Protein AF-A0A529T4Y7-F1 (afdb_monomer)

Foldseek 3Di:
DDDLVVVLVVVQVVVVVVCPPDDDDPQKKKFKAFLQQATSYIDPVCVVRHRPHVPVFWAPCVCCNVPQQNSPWDWIDGPRFTKIKGKHADPVSGMIMMIIGGPCVVCVVVVVVVVVVVVVVVVVVVVVVVVVVVVVVVVVVVVVVVVVVVVVVVVVVCCCQVVLHKDKDAPLVVQWMDIDPSVCVSLVHDDDPDTDGNVVQQVFWDPVQDGVVVVSVCVVVVVDQKAWGWTWGQRPVGDTDIDTDTDGDDDPPDPPPDD

Mean predicted aligned error: 15.3 Å

Nearest PDB structures (foldseek):
  6ior-assembly2_C  TM=7.037E-01  e=3.366E-03  Vibrio cholerae
  6fu4-assembly2_B  TM=5.642E-01  e=1.965E-02  Pseudomonas aeruginosa PAO1
  4hp9-assembly1_A  TM=6.044E-01  e=1.290E-01  Homo sapiens
  4llo-assembly3_F  TM=6.108E-01  e=2.065E-01  Mus musculus
  6y7q-assembly1_AAA-2  TM=6.615E-01  e=4.705E-01  Homo sapiens

Solvent-accessible surface area (backbone atoms only — not comparable to full-atom values): 14601 Å² total; per-residue (Å²): 136,84,62,69,68,62,57,36,57,56,50,44,56,54,53,53,53,48,53,72,71,58,94,56,62,94,64,56,40,44,34,36,21,39,66,79,41,31,25,62,30,54,37,87,92,45,67,89,47,57,75,39,42,49,76,85,52,36,46,78,43,65,55,34,77,75,46,16,66,77,47,44,76,39,74,26,34,46,96,88,42,59,24,41,36,35,27,41,59,43,97,82,54,57,36,32,43,35,44,36,33,44,48,65,65,68,45,48,64,52,52,57,55,49,52,54,54,49,52,51,49,51,50,53,51,50,52,51,50,51,51,51,53,51,50,54,55,48,52,54,50,51,53,53,49,52,49,53,52,52,53,50,51,51,52,50,51,50,51,26,57,75,64,75,36,56,53,72,49,73,43,75,89,78,43,32,29,43,65,35,62,43,32,25,62,73,37,59,43,82,75,62,97,63,66,40,48,49,65,68,58,46,74,33,38,40,83,90,67,60,59,65,63,63,54,48,50,38,39,75,72,62,77,42,63,61,48,79,48,76,40,40,33,54,27,65,89,70,50,77,41,84,42,74,52,71,49,72,72,80,60,93,83,57,79,85,76,84,128

Secondary structure (DSSP, 8-state):
---HHHHHHHHHHHHHHHHHHSS--TT-EEEEEETT-BEEEE-GGGGGGTTSBHHHH-BS-HHHHHHGGGT-SEEEEETTEEEEEEEEE-TTSSEEEEEEEEHHHHHHHHHHHHHHHHHHHHHHHHHHHHHHHHHHHHHHHHHHHHHHHHHHHHHHHHHHHHHT---EEEETTTTEEEE-HHHHHHHTPPP-SSPEEHHHHHTTB-GGG--HHHHHHHHHTTS-SEEEEEEEEE-TTS-EEEEEEEEE---TTS-----

Sequence (259 aa):
TADPNAAGANAIGLLESTSRQGAMSRAHVLAITDANFKVIAVSPLSTGWQGRTLDSLVLGGQPLFMFGDRAGVMDVSIAGQDWFAAVSLTGDRRHATAVLVPQEAVFDSWRKSMSLNVTLFVLTAGVLIVILYAYFGQAARAQAADRIYLEAHQRIDMALVRGRCGLWDWDMVRGKMYWSRSMYDMLGYEPCDTMLSFGEVDEIIHPDDGDLFELANRIVEREIDHIDQVFRMRHADGQWVWMRARAQVSDPEAPEIQL

Radius of gyration: 49.95 Å; Cα contacts (8 Å, |Δi|>4): 312; chains: 1; bounding box: 84×40×122 Å

Structure (mmCIF, N/CA/C/O backbone):
data_AF-A0A529T4Y7-F1
#
_entry.id   AF-A0A529T4Y7-F1
#
loop_
_atom_site.group_PDB
_atom_site.id
_atom_site.type_symbol
_atom_site.label_atom_id
_atom_site.label_alt_id
_atom_site.label_comp_id
_atom_site.label_asym_id
_atom_site.label_entity_id
_atom_site.label_seq_id
_atom_site.pdbx_PDB_ins_code
_atom_site.Cartn_x
_atom_site.Cartn_y
_atom_site.Cartn_z
_atom_site.occupancy
_atom_site.B_iso_or_equiv
_atom_site.auth_seq_id
_atom_site.auth_comp_id
_atom_site.auth_asym_id
_atom_site.auth_atom_id
_atom_site.pdbx_PDB_model_num
ATOM 1 N N . THR A 1 1 ? 40.581 19.990 -78.101 1.00 34.88 1 THR A N 1
ATOM 2 C CA . THR A 1 1 ? 41.394 19.710 -76.902 1.00 34.88 1 THR A CA 1
ATOM 3 C C . THR A 1 1 ? 40.621 20.207 -75.697 1.00 34.88 1 THR A C 1
ATOM 5 O O . THR A 1 1 ? 40.678 21.383 -75.377 1.00 34.88 1 THR A O 1
ATOM 8 N N . ALA A 1 2 ? 39.769 19.353 -75.123 1.00 37.72 2 ALA A N 1
ATOM 9 C CA . ALA A 1 2 ? 38.988 19.714 -73.942 1.00 37.72 2 ALA A CA 1
ATOM 10 C C . ALA A 1 2 ? 39.898 19.597 -72.715 1.00 37.72 2 ALA A C 1
ATOM 12 O O . ALA A 1 2 ? 40.478 18.537 -72.494 1.00 37.72 2 ALA A O 1
ATOM 13 N N . ASP A 1 3 ? 40.068 20.700 -71.993 1.00 35.94 3 ASP A N 1
ATOM 14 C CA . ASP A 1 3 ? 40.935 20.794 -70.824 1.00 35.94 3 ASP A CA 1
ATOM 15 C C . ASP A 1 3 ? 40.318 20.002 -69.648 1.00 35.94 3 ASP A C 1
ATOM 17 O O . ASP A 1 3 ? 39.249 20.380 -69.151 1.00 35.94 3 ASP A O 1
ATOM 21 N N . PRO A 1 4 ? 40.929 18.885 -69.208 1.00 43.28 4 PRO A N 1
ATOM 22 C CA . PRO A 1 4 ? 40.386 18.038 -68.145 1.00 43.28 4 PRO A CA 1
ATOM 23 C C . PRO A 1 4 ? 40.282 18.763 -66.792 1.00 43.28 4 PRO A C 1
ATOM 25 O O . PRO A 1 4 ? 39.475 18.363 -65.950 1.00 43.28 4 PRO A O 1
ATOM 28 N N . ASN A 1 5 ? 41.016 19.865 -66.593 1.00 44.41 5 ASN A N 1
ATOM 29 C CA . ASN A 1 5 ? 40.929 20.674 -65.373 1.00 44.41 5 ASN A CA 1
ATOM 30 C C . ASN A 1 5 ? 39.622 21.477 -65.270 1.00 44.41 5 ASN A C 1
ATOM 32 O O . ASN A 1 5 ? 39.103 21.664 -64.168 1.00 44.41 5 ASN A O 1
ATOM 36 N N . ALA A 1 6 ? 39.042 21.904 -66.396 1.00 42.44 6 ALA A N 1
ATOM 37 C CA . ALA A 1 6 ? 37.782 22.650 -66.401 1.00 42.44 6 ALA A CA 1
ATOM 38 C C . ALA A 1 6 ? 36.574 21.753 -66.061 1.00 42.44 6 ALA A C 1
ATOM 40 O O . ALA A 1 6 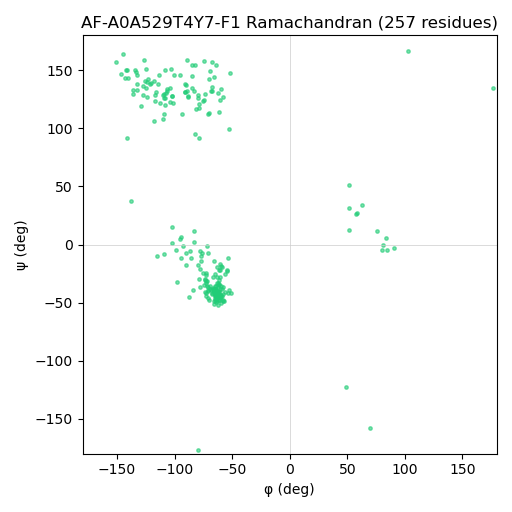? 35.627 22.192 -65.405 1.00 42.44 6 ALA A O 1
ATOM 41 N N . ALA A 1 7 ? 36.628 20.476 -66.457 1.00 49.91 7 ALA A N 1
ATOM 42 C CA . ALA A 1 7 ? 35.598 19.488 -66.140 1.00 49.91 7 ALA A CA 1
ATOM 43 C C . ALA A 1 7 ? 35.584 19.118 -64.644 1.00 49.91 7 ALA A C 1
ATOM 45 O O . ALA A 1 7 ? 34.511 18.993 -64.053 1.00 49.91 7 ALA A O 1
ATOM 46 N N . GLY A 1 8 ? 36.761 19.014 -64.015 1.00 52.19 8 GLY A N 1
ATOM 47 C CA . GLY A 1 8 ? 36.885 18.744 -62.578 1.00 52.19 8 GLY A CA 1
ATOM 48 C C . GLY A 1 8 ? 36.322 19.868 -61.701 1.00 52.19 8 GLY A C 1
ATOM 49 O O . GLY A 1 8 ? 35.599 19.593 -60.744 1.00 52.19 8 GLY A O 1
ATOM 50 N N . ALA A 1 9 ? 36.579 21.132 -62.056 1.00 52.00 9 ALA A N 1
ATOM 51 C CA . ALA A 1 9 ? 36.094 22.292 -61.301 1.00 52.00 9 ALA A CA 1
ATOM 52 C C . ALA A 1 9 ? 34.556 22.431 -61.330 1.00 52.00 9 ALA A C 1
ATOM 54 O O . ALA A 1 9 ? 33.939 22.685 -60.296 1.00 52.00 9 ALA A O 1
ATOM 55 N N . ASN A 1 10 ? 33.923 22.193 -62.487 1.00 57.19 10 ASN A N 1
ATOM 56 C CA . ASN A 1 10 ? 32.458 22.205 -62.613 1.00 57.19 10 ASN A CA 1
ATOM 57 C C . ASN A 1 10 ? 31.788 21.029 -61.885 1.00 57.19 10 ASN A C 1
ATOM 59 O O . ASN A 1 10 ? 30.711 21.194 -61.312 1.00 57.19 10 ASN A O 1
ATOM 63 N N . ALA A 1 11 ? 32.423 19.854 -61.878 1.00 57.56 11 ALA A N 1
ATOM 64 C CA . ALA A 1 11 ? 31.916 18.692 -61.158 1.00 57.56 11 ALA A CA 1
ATOM 65 C C . ALA A 1 11 ? 31.886 18.939 -59.640 1.00 57.56 11 ALA A C 1
ATOM 67 O O . ALA A 1 11 ? 30.872 18.669 -59.004 1.00 57.56 11 ALA A O 1
ATOM 68 N N . ILE A 1 12 ? 32.943 19.529 -59.069 1.00 57.81 12 ILE A N 1
ATOM 69 C CA . ILE A 1 12 ? 33.006 19.868 -57.636 1.00 57.81 12 ILE A CA 1
ATOM 70 C C . ILE A 1 12 ? 31.877 20.837 -57.244 1.00 57.81 12 ILE A C 1
ATOM 72 O O . ILE A 1 12 ? 31.198 20.604 -56.244 1.00 57.81 12 ILE A O 1
ATOM 76 N N . GLY A 1 13 ? 31.612 21.865 -58.059 1.00 57.34 13 GLY A N 1
ATOM 77 C CA . GLY A 1 13 ? 30.535 22.830 -57.798 1.00 57.34 13 GLY A CA 1
ATOM 78 C C . GLY A 1 13 ? 29.126 22.220 -57.825 1.00 57.34 13 GLY A C 1
ATOM 79 O O . GLY A 1 13 ? 28.275 22.593 -57.017 1.00 57.34 13 GLY A O 1
ATOM 80 N N . LEU A 1 14 ? 28.882 21.241 -58.706 1.00 58.12 14 LEU A N 1
ATOM 81 C CA . LEU A 1 14 ? 27.615 20.497 -58.774 1.00 58.12 14 LEU A CA 1
ATOM 82 C C . LEU A 1 14 ? 27.436 19.522 -57.599 1.00 58.12 14 LEU A C 1
ATOM 84 O O . LEU A 1 14 ? 26.323 19.350 -57.099 1.00 58.12 14 LEU A O 1
ATOM 88 N N . LEU A 1 15 ? 28.521 18.906 -57.122 1.00 58.53 15 LEU A N 1
ATOM 89 C CA . LEU A 1 15 ? 28.482 18.064 -55.922 1.00 58.53 15 LEU A CA 1
ATOM 90 C C . LEU A 1 15 ? 28.158 18.889 -54.669 1.00 58.53 15 LEU A C 1
ATOM 92 O O . LEU A 1 15 ? 27.402 18.448 -53.801 1.00 58.53 15 LEU A O 1
ATOM 96 N N . GLU A 1 16 ? 28.698 20.103 -54.589 1.00 58.34 16 GLU A N 1
ATOM 97 C CA . GLU A 1 16 ? 28.501 20.999 -53.455 1.00 58.34 16 GLU A CA 1
ATOM 98 C C . GLU A 1 16 ? 27.072 21.561 -53.386 1.00 58.34 16 GLU A C 1
ATOM 100 O O . GLU A 1 16 ? 26.487 21.625 -52.301 1.00 58.34 16 GLU A O 1
ATOM 105 N N . SER A 1 17 ? 26.471 21.915 -54.527 1.00 55.22 17 SER A N 1
ATOM 106 C CA . SER A 1 17 ? 25.078 22.377 -54.576 1.00 55.22 17 SER A CA 1
ATOM 107 C C . SER A 1 17 ? 24.084 21.260 -54.241 1.00 55.22 17 SER A C 1
ATOM 109 O O . SER A 1 17 ? 23.141 21.490 -53.483 1.00 55.22 17 SER A O 1
ATOM 111 N N . THR A 1 18 ? 24.342 20.036 -54.712 1.00 57.00 18 THR A N 1
ATOM 112 C CA . THR A 1 18 ? 23.479 18.868 -54.468 1.00 57.00 18 THR A CA 1
ATOM 113 C C . THR A 1 18 ? 23.547 18.404 -53.008 1.00 57.00 18 THR A C 1
ATOM 115 O O . THR A 1 18 ? 22.515 18.121 -52.404 1.00 57.00 18 THR A O 1
ATOM 118 N N . SER A 1 19 ? 24.737 18.426 -52.394 1.00 54.50 19 SER A N 1
ATOM 119 C CA . SER A 1 19 ? 24.921 18.144 -50.959 1.00 54.50 19 SER A CA 1
ATOM 120 C C . SER A 1 19 ? 24.166 19.138 -50.061 1.00 54.50 19 SER A C 1
ATOM 122 O O . SER A 1 19 ? 23.612 18.757 -49.030 1.00 54.50 19 SER A O 1
ATOM 124 N N . ARG A 1 20 ? 24.078 20.414 -50.470 1.00 51.59 20 ARG A N 1
ATOM 125 C CA . ARG A 1 20 ? 23.340 21.448 -49.723 1.00 51.59 20 ARG A CA 1
ATOM 126 C C . ARG A 1 20 ? 21.823 21.400 -49.921 1.00 51.59 20 ARG A C 1
ATOM 128 O O . ARG A 1 20 ? 21.108 21.833 -49.022 1.00 51.59 20 ARG A O 1
ATOM 135 N N . GLN A 1 21 ? 21.329 20.947 -51.077 1.00 50.28 21 GLN A N 1
ATOM 136 C CA . GLN A 1 21 ? 19.913 21.091 -51.448 1.00 50.28 21 GLN A CA 1
ATOM 137 C C . GLN A 1 21 ? 18.997 19.938 -51.025 1.00 50.28 21 GLN A C 1
ATOM 139 O O . GLN A 1 21 ? 17.789 20.154 -50.947 1.00 50.28 21 GLN A O 1
ATOM 144 N N . GLY A 1 22 ? 19.499 18.749 -50.685 1.00 47.91 22 GLY A N 1
ATOM 145 C CA . GLY A 1 22 ? 18.598 17.719 -50.173 1.00 47.91 22 GLY A CA 1
ATOM 146 C C . GLY A 1 22 ? 19.236 16.368 -49.885 1.00 47.91 22 GLY A C 1
ATOM 147 O O . GLY A 1 22 ? 19.939 15.805 -50.712 1.00 47.91 22 GLY A O 1
ATOM 148 N N . ALA A 1 23 ? 18.880 15.821 -48.723 1.00 47.75 23 ALA A N 1
ATOM 149 C CA . ALA A 1 23 ? 18.912 14.396 -48.379 1.00 47.75 23 ALA A CA 1
ATOM 150 C C . ALA A 1 23 ? 20.232 13.724 -47.941 1.00 47.75 23 ALA A C 1
ATOM 152 O O . ALA A 1 23 ? 20.172 12.552 -47.577 1.00 47.75 23 ALA A O 1
ATOM 153 N N . MET A 1 24 ? 21.386 14.399 -47.865 1.00 56.41 24 MET A N 1
ATOM 154 C CA . MET A 1 24 ? 22.632 13.753 -47.400 1.00 56.41 24 MET A CA 1
ATOM 155 C C . MET A 1 24 ? 23.168 14.391 -46.110 1.00 56.41 24 MET A C 1
ATOM 157 O O . MET A 1 24 ? 23.401 15.596 -46.039 1.00 56.41 24 MET A O 1
ATOM 161 N N . SER A 1 25 ? 23.351 13.587 -45.055 1.00 59.41 25 SER A N 1
ATOM 162 C CA . SER A 1 25 ? 23.999 14.048 -43.817 1.00 59.41 25 SER A CA 1
ATOM 163 C C . SER A 1 25 ? 25.462 14.422 -44.095 1.00 59.41 25 SER A C 1
ATOM 165 O O . SER A 1 25 ? 26.078 13.857 -44.998 1.00 59.41 25 SER A O 1
ATOM 167 N N . ARG A 1 26 ? 26.062 15.314 -43.289 1.00 62.34 26 ARG A N 1
ATOM 168 C CA . ARG A 1 26 ? 27.481 15.730 -43.419 1.00 62.34 26 ARG A CA 1
ATOM 169 C C . ARG A 1 26 ? 28.494 14.572 -43.422 1.00 62.34 26 ARG A C 1
ATOM 171 O O . ARG A 1 26 ? 29.653 14.809 -43.724 1.00 62.34 26 ARG A O 1
ATOM 178 N N . ALA A 1 27 ? 28.083 13.355 -43.075 1.00 69.12 27 ALA A N 1
ATOM 179 C CA . ALA A 1 27 ? 28.931 12.169 -43.089 1.00 69.12 27 ALA A CA 1
ATOM 180 C C . ALA A 1 27 ? 28.992 11.447 -44.450 1.00 69.12 27 ALA A C 1
ATOM 182 O O . ALA A 1 27 ? 29.755 10.496 -44.585 1.00 69.12 27 ALA A O 1
ATOM 183 N N . HIS A 1 28 ? 28.204 11.864 -45.447 1.00 80.62 28 HIS A N 1
ATOM 184 C CA . HIS A 1 28 ? 28.240 11.262 -46.780 1.00 80.62 28 HIS A CA 1
ATOM 185 C C . HIS A 1 28 ? 29.421 11.811 -47.586 1.00 80.62 28 HIS A C 1
ATOM 187 O O . HIS A 1 28 ? 29.573 13.022 -47.777 1.00 80.62 28 HIS A O 1
ATOM 193 N N . VAL A 1 29 ? 30.240 10.902 -48.101 1.00 84.31 29 VAL A N 1
ATOM 194 C CA . VAL A 1 29 ? 31.319 11.189 -49.038 1.00 84.31 29 VAL A CA 1
ATOM 195 C C . VAL A 1 29 ? 30.841 10.825 -50.433 1.00 84.31 29 VAL A C 1
ATOM 197 O O . VAL A 1 29 ? 30.475 9.688 -50.711 1.00 84.31 29 VAL A O 1
ATOM 200 N N . LEU A 1 30 ? 30.849 11.812 -51.320 1.00 82.88 30 LEU A N 1
ATOM 201 C CA . LEU A 1 30 ? 30.503 11.647 -52.724 1.00 82.88 30 LEU A CA 1
ATOM 202 C C . LEU A 1 30 ? 31.778 11.754 -53.551 1.00 82.88 30 LEU A C 1
ATOM 204 O O . LEU A 1 30 ? 32.507 12.736 -53.412 1.00 82.88 30 LEU A O 1
ATOM 208 N N . ALA A 1 31 ? 32.051 10.758 -54.384 1.00 83.12 31 ALA A N 1
ATOM 209 C CA . ALA A 1 31 ? 33.197 10.725 -55.280 1.00 83.12 31 ALA A CA 1
ATOM 210 C C . ALA A 1 31 ? 32.734 10.495 -56.724 1.00 83.12 31 ALA A C 1
ATOM 212 O O . ALA A 1 31 ? 31.914 9.624 -56.992 1.00 83.12 31 ALA A O 1
ATOM 213 N N . ILE A 1 32 ? 33.276 11.267 -57.662 1.00 83.44 32 ILE A N 1
ATOM 214 C CA . ILE A 1 32 ? 33.114 11.058 -59.104 1.00 83.44 32 ILE A CA 1
ATOM 215 C C . ILE A 1 32 ? 34.432 10.529 -59.646 1.00 83.44 32 ILE A C 1
ATOM 217 O O . ILE A 1 32 ? 35.500 11.075 -59.351 1.00 83.44 32 ILE A O 1
ATOM 221 N 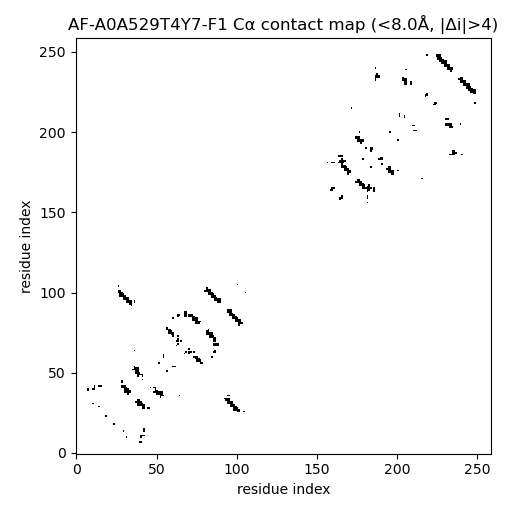N . THR A 1 33 ? 34.355 9.487 -60.462 1.00 82.25 33 THR A N 1
ATOM 222 C CA . THR A 1 33 ? 35.518 8.804 -61.028 1.00 82.25 33 THR A CA 1
ATOM 223 C C . THR A 1 33 ? 35.458 8.688 -62.544 1.00 82.25 33 THR A C 1
ATOM 225 O O . THR A 1 33 ? 34.384 8.806 -63.136 1.00 82.25 33 THR A O 1
ATOM 228 N N . ASP A 1 34 ? 36.622 8.491 -63.165 1.00 81.00 34 ASP A N 1
ATOM 229 C CA . ASP A 1 34 ? 36.753 8.182 -64.592 1.00 81.00 34 ASP A CA 1
ATOM 230 C C . ASP A 1 34 ? 36.469 6.696 -64.896 1.00 81.00 34 ASP A C 1
ATOM 232 O O . ASP A 1 34 ? 36.128 5.909 -64.012 1.00 81.00 34 ASP A O 1
ATOM 236 N N . ALA A 1 35 ? 36.633 6.293 -66.160 1.00 76.62 35 ALA A N 1
ATOM 237 C CA . ALA A 1 35 ? 36.442 4.913 -66.614 1.00 76.62 35 ALA A CA 1
ATOM 238 C C . ALA A 1 35 ? 37.370 3.878 -65.936 1.00 76.62 35 ALA A C 1
ATOM 240 O O . ALA A 1 35 ? 37.084 2.684 -65.990 1.00 76.62 35 ALA A O 1
ATOM 241 N N . ASN A 1 36 ? 38.458 4.320 -65.294 1.00 78.00 36 ASN A N 1
ATOM 242 C CA . ASN A 1 36 ? 39.396 3.483 -64.542 1.00 78.00 36 ASN A CA 1
ATOM 243 C C . ASN A 1 36 ? 39.179 3.588 -63.021 1.00 78.00 36 ASN A C 1
ATOM 245 O O . ASN A 1 36 ? 40.059 3.210 -62.248 1.00 78.00 36 ASN A O 1
ATOM 249 N N . PHE A 1 37 ? 38.039 4.130 -62.579 1.00 79.00 37 PHE A N 1
ATOM 250 C CA . PHE A 1 37 ? 37.727 4.383 -61.171 1.00 79.00 37 PHE A CA 1
ATOM 251 C C . PHE A 1 37 ? 38.738 5.297 -60.459 1.00 79.00 37 PHE A C 1
ATOM 253 O O . PHE A 1 37 ? 38.884 5.254 -59.232 1.00 79.00 37 PHE A O 1
ATOM 260 N N . LYS A 1 38 ? 39.430 6.164 -61.205 1.00 83.62 38 LYS A N 1
ATOM 261 C CA . LYS A 1 38 ? 40.283 7.209 -60.637 1.00 83.62 38 LYS A CA 1
A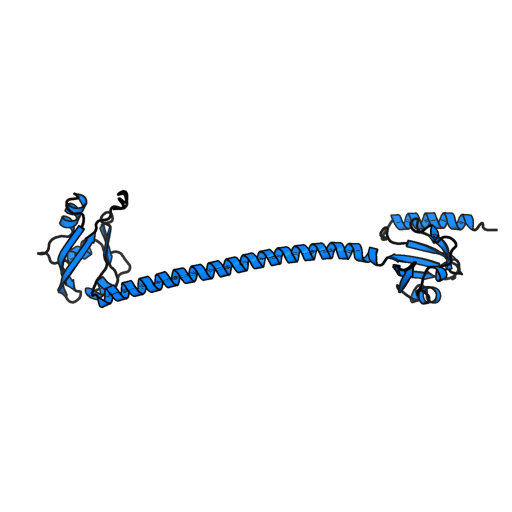TOM 262 C C . LYS A 1 38 ? 39.423 8.384 -60.194 1.00 83.62 38 LYS A C 1
ATOM 264 O O . LYS A 1 38 ? 38.630 8.901 -60.976 1.00 83.62 38 LYS A O 1
ATOM 269 N N . VAL A 1 39 ? 39.592 8.828 -58.951 1.00 82.88 39 VAL A N 1
ATOM 270 C CA . VAL A 1 39 ? 38.794 9.909 -58.358 1.00 82.88 39 VAL A CA 1
ATOM 271 C C . VAL A 1 39 ? 39.146 11.253 -58.998 1.00 82.88 39 VAL A C 1
ATOM 273 O O . VAL A 1 39 ? 40.254 11.766 -58.823 1.00 82.88 39 VAL A O 1
ATOM 276 N N . ILE A 1 40 ? 38.188 11.830 -59.727 1.00 81.00 40 ILE A N 1
ATOM 277 C CA . ILE A 1 40 ? 38.286 13.140 -60.389 1.00 81.00 40 ILE A CA 1
ATOM 278 C C . ILE A 1 40 ? 37.866 14.250 -59.418 1.00 81.00 40 ILE A C 1
ATOM 280 O O . ILE A 1 40 ? 38.543 15.273 -59.298 1.00 81.00 40 ILE A O 1
ATOM 284 N N . ALA A 1 41 ? 36.758 14.029 -58.710 1.00 76.75 41 ALA A N 1
ATOM 285 C CA . ALA A 1 41 ? 36.178 14.970 -57.761 1.00 76.75 41 ALA A CA 1
ATOM 286 C C . ALA A 1 41 ? 35.666 14.220 -56.530 1.00 76.75 41 ALA A C 1
ATOM 288 O O . ALA A 1 41 ? 35.137 13.116 -56.649 1.00 76.75 41 ALA A O 1
ATOM 289 N N . VAL A 1 42 ? 35.816 14.818 -55.352 1.00 80.56 42 VAL A N 1
ATOM 290 C CA . VAL A 1 42 ? 35.363 14.243 -54.084 1.00 80.56 42 VAL A CA 1
ATOM 291 C C . VAL A 1 42 ? 34.817 15.342 -53.178 1.00 80.56 42 VAL A C 1
ATOM 293 O O . VAL A 1 42 ? 35.248 16.492 -53.257 1.00 80.56 42 VAL A O 1
ATOM 296 N N . SER A 1 43 ? 33.852 14.986 -52.332 1.00 75.56 43 SER A N 1
ATOM 297 C CA . SER A 1 43 ? 33.295 15.856 -51.296 1.00 75.56 43 SER A CA 1
ATOM 298 C C . SER A 1 43 ? 34.401 16.469 -50.404 1.00 75.56 43 SER A C 1
ATOM 300 O O . SER A 1 43 ? 35.413 15.806 -50.148 1.00 75.56 43 SER A O 1
ATOM 302 N N . PRO A 1 44 ? 34.229 17.704 -49.881 1.00 60.72 44 PRO A N 1
ATOM 303 C CA . PRO A 1 44 ? 35.287 18.471 -49.202 1.00 60.72 44 PRO A CA 1
ATOM 304 C C . PRO A 1 44 ? 35.920 17.805 -47.973 1.00 60.72 44 PRO A C 1
ATOM 306 O O . PRO A 1 44 ? 37.018 18.176 -47.570 1.00 60.72 44 PRO A O 1
ATOM 309 N N . LEU A 1 45 ? 35.247 16.823 -47.370 1.00 60.47 45 LEU A N 1
ATOM 310 C CA . LEU A 1 45 ? 35.736 16.101 -46.192 1.00 60.47 45 LEU A CA 1
ATOM 311 C C . LEU A 1 45 ? 36.794 15.032 -46.522 1.00 60.47 45 LEU A C 1
ATOM 313 O O . LEU A 1 45 ? 37.364 14.442 -45.607 1.00 60.47 45 LEU A O 1
ATOM 317 N N . SER A 1 46 ? 37.080 14.778 -47.805 1.00 64.12 46 SER A N 1
ATOM 318 C CA . SER A 1 46 ? 37.957 13.679 -48.244 1.00 64.12 46 SER A CA 1
ATOM 319 C C . SER A 1 46 ? 38.920 14.093 -49.364 1.00 64.12 46 SER A C 1
ATOM 321 O O . SER A 1 46 ? 39.223 13.310 -50.262 1.00 64.12 46 SER A O 1
ATOM 323 N N . THR A 1 47 ? 39.444 15.321 -49.309 1.00 59.88 47 THR A N 1
ATOM 324 C CA . THR A 1 47 ? 40.367 15.893 -50.315 1.00 59.88 47 THR A CA 1
ATOM 325 C C . THR A 1 47 ? 41.621 15.048 -50.580 1.00 59.88 47 THR A C 1
ATOM 327 O O . THR A 1 47 ? 42.186 15.116 -51.668 1.00 59.88 47 THR A O 1
ATOM 330 N N . GLY A 1 48 ? 42.027 14.184 -49.642 1.00 66.19 48 GLY A N 1
ATOM 331 C CA . GLY A 1 48 ? 43.159 13.262 -49.806 1.00 66.19 48 GLY A CA 1
ATOM 332 C C . GLY A 1 48 ? 42.936 12.098 -50.786 1.00 66.19 48 GLY A C 1
ATOM 333 O O . GLY A 1 48 ? 43.874 11.344 -51.049 1.00 66.19 48 GLY A O 1
ATOM 334 N N . TRP A 1 49 ? 41.719 11.912 -51.307 1.00 74.50 49 TRP A N 1
ATOM 335 C CA . TRP A 1 49 ? 41.387 10.818 -52.234 1.00 74.50 49 TRP A CA 1
ATOM 336 C C . TRP A 1 49 ? 41.482 11.232 -53.704 1.00 74.50 49 TRP A C 1
ATOM 338 O O . TRP A 1 49 ? 41.465 10.375 -54.585 1.00 74.50 49 TRP A O 1
ATOM 348 N N . GLN A 1 5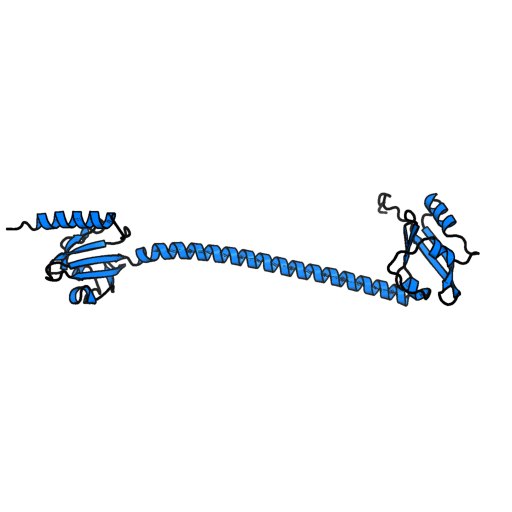0 ? 41.615 12.532 -53.980 1.00 75.50 50 GLN A N 1
ATOM 349 C CA . GLN A 1 50 ? 41.682 13.048 -55.341 1.00 75.50 50 GLN A CA 1
ATOM 350 C C . GLN A 1 50 ? 42.915 12.501 -56.078 1.00 75.50 50 GLN A C 1
ATOM 352 O O . GLN A 1 50 ? 44.036 12.531 -55.573 1.00 75.50 50 GLN A O 1
ATOM 357 N N . GLY A 1 51 ? 42.702 11.973 -57.284 1.00 71.44 51 GLY A N 1
ATOM 358 C CA . GLY A 1 51 ? 43.758 11.406 -58.123 1.00 71.44 51 GLY A CA 1
ATOM 359 C C . GLY A 1 51 ? 44.202 9.984 -57.763 1.00 71.44 51 GLY A C 1
ATOM 360 O O . GLY A 1 51 ? 44.998 9.419 -58.515 1.00 71.44 51 GLY A O 1
ATOM 361 N N . ARG A 1 52 ? 43.684 9.385 -56.682 1.00 81.38 52 ARG A N 1
ATOM 362 C CA . ARG A 1 52 ? 43.867 7.958 -56.362 1.00 81.38 52 ARG A CA 1
ATOM 363 C C . ARG A 1 52 ? 42.766 7.113 -57.001 1.00 81.38 52 ARG A C 1
ATOM 365 O O . ARG A 1 52 ? 41.702 7.625 -57.350 1.00 81.38 52 ARG A O 1
ATOM 372 N N . THR A 1 53 ? 43.027 5.825 -57.175 1.00 81.19 53 THR A N 1
ATOM 373 C CA . THR A 1 53 ? 42.044 4.872 -57.695 1.00 81.19 53 THR A CA 1
ATOM 374 C C . THR A 1 53 ? 41.247 4.263 -56.542 1.00 81.19 53 THR A C 1
ATOM 376 O O . THR A 1 53 ? 41.803 3.956 -55.485 1.00 81.19 53 THR A O 1
ATOM 379 N N . LEU A 1 54 ? 39.928 4.137 -56.709 1.00 77.06 54 LEU A N 1
ATOM 380 C CA . LEU A 1 54 ? 39.037 3.624 -55.661 1.00 77.06 54 LEU A CA 1
ATOM 381 C C . LEU A 1 54 ? 39.368 2.183 -55.246 1.00 77.06 54 LEU A C 1
ATOM 383 O O . LEU A 1 54 ? 39.195 1.849 -54.082 1.00 77.06 54 LEU A O 1
ATOM 387 N N . ASP A 1 55 ? 39.888 1.352 -56.148 1.00 74.12 55 ASP A N 1
ATOM 388 C CA . ASP A 1 55 ? 40.325 -0.022 -55.856 1.00 74.12 55 ASP A CA 1
ATOM 389 C C . ASP A 1 55 ? 41.469 -0.080 -54.825 1.00 74.12 55 ASP A C 1
ATOM 391 O O . ASP A 1 55 ? 41.523 -0.990 -54.004 1.00 74.12 55 ASP A O 1
ATOM 395 N N . SER A 1 56 ? 42.357 0.919 -54.833 1.00 78.75 56 SER A N 1
ATOM 396 C CA . SER A 1 56 ? 43.468 1.038 -53.880 1.00 78.75 56 SER A CA 1
ATOM 397 C C . SER A 1 56 ? 43.033 1.553 -52.506 1.00 78.75 56 SER A C 1
ATOM 399 O O . SER A 1 56 ? 43.744 1.373 -51.519 1.00 78.75 56 SER A O 1
ATOM 401 N N . LEU A 1 57 ? 41.879 2.221 -52.447 1.00 79.56 57 LEU A N 1
ATOM 402 C CA . LEU A 1 57 ? 41.338 2.840 -51.239 1.00 79.56 57 LEU A CA 1
ATOM 403 C C . LEU A 1 57 ? 40.291 1.958 -50.554 1.00 79.56 57 LEU A C 1
ATOM 405 O O . LEU A 1 57 ? 40.172 2.001 -49.331 1.00 79.56 57 LEU A O 1
ATOM 409 N N . VAL A 1 58 ? 39.535 1.187 -51.337 1.00 82.88 58 VAL A N 1
ATOM 410 C CA . VAL A 1 58 ? 38.357 0.440 -50.897 1.00 82.88 58 VAL A CA 1
ATOM 411 C C . VAL A 1 58 ? 38.650 -1.056 -50.916 1.00 82.88 58 VAL A C 1
ATOM 413 O O . VAL A 1 58 ? 38.698 -1.692 -51.970 1.00 82.88 58 VAL A O 1
ATOM 416 N N . LEU A 1 59 ? 38.781 -1.645 -49.731 1.00 81.88 59 LEU A N 1
ATOM 417 C CA . LEU A 1 59 ? 38.910 -3.089 -49.554 1.00 81.88 59 LEU A CA 1
ATOM 418 C C . LEU A 1 59 ? 37.519 -3.738 -49.518 1.00 81.88 59 LEU A C 1
ATOM 420 O O . LEU A 1 59 ? 36.614 -3.249 -48.846 1.00 81.88 59 LEU A O 1
ATOM 424 N N . GLY A 1 60 ? 37.344 -4.844 -50.248 1.00 80.25 60 GLY A N 1
ATOM 425 C CA . GLY A 1 60 ? 36.079 -5.599 -50.300 1.00 80.25 60 GLY A CA 1
ATOM 426 C C . GLY A 1 60 ? 35.036 -5.080 -51.302 1.00 80.25 60 GLY A C 1
ATOM 427 O O . GLY A 1 60 ? 34.034 -5.746 -51.536 1.00 80.25 60 GLY A O 1
ATOM 428 N N . GLY A 1 61 ? 35.291 -3.951 -51.974 1.00 80.06 61 GLY A N 1
ATOM 429 C CA . GLY A 1 61 ? 34.352 -3.317 -52.913 1.00 80.06 61 GLY A CA 1
ATOM 430 C C . GLY A 1 61 ? 34.346 -3.867 -54.347 1.00 80.06 61 GLY A C 1
ATOM 431 O O . GLY A 1 61 ? 33.770 -3.238 -55.228 1.00 80.06 61 GLY A O 1
ATOM 432 N N . GLN A 1 62 ? 34.982 -5.010 -54.630 1.00 81.81 62 GLN A N 1
ATOM 433 C CA . GLN A 1 62 ? 35.148 -5.523 -56.005 1.00 81.81 62 GLN A CA 1
ATOM 434 C C . GLN A 1 62 ? 33.834 -5.656 -56.806 1.00 81.81 62 GLN A C 1
ATOM 436 O O . GLN A 1 62 ? 33.817 -5.266 -57.978 1.00 81.81 62 GLN A O 1
ATOM 441 N N . PRO A 1 63 ? 32.717 -6.142 -56.228 1.00 83.69 63 PRO A N 1
ATOM 442 C CA . PRO A 1 63 ? 31.457 -6.220 -56.963 1.00 83.69 63 PRO A CA 1
ATOM 443 C C . PRO A 1 63 ? 30.874 -4.845 -57.321 1.00 83.69 63 PRO A C 1
ATOM 445 O O . PRO A 1 63 ? 30.239 -4.730 -58.369 1.00 83.69 63 PRO A O 1
ATOM 448 N N . LEU A 1 64 ? 31.148 -3.791 -56.539 1.00 82.88 64 LEU A N 1
ATOM 449 C CA . LEU A 1 64 ? 30.717 -2.420 -56.852 1.00 82.88 64 LEU A CA 1
ATOM 450 C C . LEU A 1 64 ? 31.325 -1.931 -58.172 1.00 82.88 64 LEU A C 1
ATOM 452 O O . LEU A 1 64 ? 30.635 -1.324 -58.989 1.00 82.88 64 LEU A O 1
ATOM 456 N N . PHE A 1 65 ? 32.599 -2.243 -58.416 1.00 81.94 65 PHE A N 1
ATOM 457 C CA . PHE A 1 65 ? 33.296 -1.842 -59.642 1.00 81.94 65 PHE A CA 1
ATOM 458 C C . PHE A 1 65 ? 32.855 -2.657 -60.866 1.00 81.94 65 PHE A C 1
ATOM 460 O O . PHE A 1 65 ? 32.855 -2.152 -61.987 1.00 81.94 65 PHE A O 1
ATOM 467 N N . MET A 1 66 ? 32.444 -3.913 -60.668 1.00 80.31 66 MET A N 1
ATOM 468 C CA . MET A 1 66 ? 32.013 -4.793 -61.761 1.00 80.31 66 MET A CA 1
ATOM 469 C C . MET A 1 66 ? 30.547 -4.588 -62.155 1.00 80.31 66 MET A C 1
ATOM 471 O O . MET A 1 66 ? 30.207 -4.630 -63.342 1.00 80.31 66 MET A O 1
ATOM 475 N N . PHE A 1 67 ? 29.674 -4.377 -61.170 1.00 80.38 67 PHE A N 1
ATOM 476 C CA . PHE A 1 67 ? 28.226 -4.423 -61.363 1.00 80.38 67 PHE A CA 1
ATOM 477 C C . PHE A 1 67 ? 27.527 -3.079 -61.134 1.00 80.38 67 PHE A C 1
ATOM 479 O O . PHE A 1 67 ? 26.357 -2.963 -61.509 1.00 80.38 67 PHE A O 1
ATOM 486 N N . GLY A 1 68 ? 28.221 -2.066 -60.598 1.00 80.94 68 GLY A N 1
ATOM 487 C CA . GLY A 1 68 ? 27.674 -0.725 -60.368 1.00 80.94 68 GLY A CA 1
ATOM 488 C C . GLY A 1 68 ? 26.330 -0.780 -59.648 1.00 80.94 68 GLY A C 1
ATOM 489 O O . GLY A 1 68 ? 26.209 -1.423 -58.607 1.00 80.94 68 GLY A O 1
ATOM 490 N N . ASP A 1 69 ? 25.291 -0.208 -60.265 1.00 77.94 69 ASP A N 1
ATOM 491 C CA . ASP A 1 69 ? 23.933 -0.146 -59.707 1.00 77.94 69 ASP A CA 1
ATOM 492 C C . ASP A 1 69 ? 23.340 -1.522 -59.352 1.00 77.94 69 ASP A C 1
ATOM 494 O O . ASP A 1 69 ? 22.488 -1.626 -58.472 1.00 77.94 69 ASP A O 1
ATOM 498 N N . ARG A 1 70 ? 23.792 -2.602 -60.008 1.00 80.56 70 ARG A N 1
ATOM 499 C CA . ARG A 1 70 ? 23.333 -3.973 -59.724 1.00 80.56 70 ARG A CA 1
ATOM 500 C C . ARG A 1 70 ? 23.997 -4.600 -58.499 1.00 80.56 70 ARG A C 1
ATOM 502 O O . ARG A 1 70 ? 23.479 -5.594 -58.001 1.00 80.56 70 ARG A O 1
ATOM 509 N N . ALA A 1 71 ? 25.125 -4.062 -58.035 1.00 81.88 71 ALA A N 1
ATOM 510 C CA . ALA A 1 71 ? 25.786 -4.527 -56.816 1.00 81.88 71 ALA A CA 1
ATOM 511 C C . ALA A 1 71 ? 25.020 -4.114 -55.549 1.00 81.88 71 ALA A C 1
ATOM 513 O O . ALA A 1 71 ? 25.134 -4.779 -54.523 1.00 81.88 71 ALA A O 1
ATOM 514 N N . GLY A 1 72 ? 24.230 -3.037 -55.625 1.00 82.38 72 GLY A N 1
ATOM 515 C CA . GLY A 1 72 ? 23.563 -2.456 -54.465 1.00 82.38 72 GLY A CA 1
ATOM 516 C C . GLY A 1 72 ? 24.543 -1.787 -53.497 1.00 82.38 72 GLY A C 1
ATOM 517 O O . GLY A 1 72 ? 25.639 -1.375 -53.877 1.00 82.38 72 GLY A O 1
ATOM 518 N N . VAL A 1 73 ? 24.120 -1.647 -52.240 1.00 87.19 73 VAL A N 1
ATOM 519 C CA . VAL A 1 73 ? 24.963 -1.135 -51.150 1.00 87.19 73 VAL A CA 1
ATOM 520 C C . VAL A 1 73 ? 25.799 -2.284 -50.596 1.00 87.19 73 VAL A C 1
ATOM 522 O O . VAL A 1 73 ? 25.256 -3.349 -50.303 1.00 87.19 73 VAL A O 1
ATOM 525 N N . MET A 1 74 ? 27.100 -2.065 -50.427 1.00 86.69 74 MET A N 1
ATOM 526 C CA . MET A 1 74 ? 28.027 -3.053 -49.882 1.00 86.69 74 MET A CA 1
ATOM 527 C C . MET A 1 74 ? 28.799 -2.520 -48.681 1.00 86.69 74 MET A C 1
ATOM 529 O O . MET A 1 74 ? 29.107 -1.329 -48.614 1.00 86.69 74 MET A O 1
ATOM 533 N N . ASP A 1 75 ? 29.166 -3.439 -47.791 1.00 89.56 75 ASP A N 1
ATOM 534 C CA . ASP A 1 75 ? 30.140 -3.201 -46.730 1.00 89.56 75 ASP A CA 1
ATOM 535 C C . ASP A 1 75 ? 31.549 -3.183 -47.324 1.00 89.56 75 ASP A C 1
ATOM 537 O O . ASP A 1 75 ? 31.982 -4.133 -47.984 1.00 89.56 75 ASP A O 1
ATOM 541 N N . VAL A 1 76 ? 32.268 -2.089 -47.101 1.00 89.62 76 VAL A N 1
ATOM 542 C CA . VAL A 1 76 ? 33.640 -1.904 -47.561 1.00 89.62 76 VAL A CA 1
ATOM 543 C C . VAL A 1 76 ? 34.505 -1.329 -46.451 1.00 89.62 76 VAL A C 1
ATOM 545 O O . VAL A 1 76 ? 34.030 -0.571 -45.609 1.00 89.62 76 VAL A O 1
ATOM 548 N N . SER A 1 77 ? 35.795 -1.652 -46.472 1.00 86.81 77 SER A N 1
ATOM 549 C CA . SER A 1 77 ? 36.744 -1.114 -45.500 1.00 86.81 77 SER A CA 1
ATOM 550 C C . SER A 1 77 ? 37.665 -0.084 -46.144 1.00 86.81 77 SER A C 1
ATOM 552 O O . SER A 1 77 ? 38.260 -0.336 -47.195 1.00 86.81 77 SER A O 1
ATOM 554 N N . ILE A 1 78 ? 37.793 1.081 -45.509 1.00 85.38 78 ILE A N 1
ATOM 555 C CA . ILE A 1 78 ? 38.658 2.179 -45.953 1.00 85.38 78 ILE A CA 1
ATOM 556 C C . ILE A 1 78 ? 39.518 2.600 -44.771 1.00 85.38 78 ILE A C 1
ATOM 558 O O . ILE A 1 78 ? 39.001 3.012 -43.734 1.00 85.38 78 ILE A O 1
ATOM 562 N N . ALA A 1 79 ? 40.840 2.481 -44.920 1.00 82.06 79 ALA A N 1
ATOM 563 C CA . ALA A 1 79 ? 41.809 2.794 -43.864 1.00 82.06 79 ALA A CA 1
ATOM 564 C C . ALA A 1 79 ? 41.513 2.103 -42.507 1.00 82.06 79 ALA A C 1
ATOM 566 O O . ALA A 1 79 ? 41.832 2.645 -41.452 1.00 82.06 79 ALA A O 1
ATOM 567 N N . GLY A 1 80 ? 40.911 0.905 -42.538 1.00 80.12 80 GLY A N 1
ATOM 568 C CA . GLY A 1 80 ? 40.572 0.119 -41.345 1.00 80.12 80 GLY A CA 1
ATOM 569 C C . GLY A 1 80 ? 39.250 0.492 -40.664 1.00 80.12 80 GLY A C 1
ATOM 570 O O . GLY A 1 80 ? 38.960 -0.050 -39.604 1.00 80.12 80 GLY A O 1
ATOM 571 N N . GLN A 1 81 ? 38.456 1.394 -41.246 1.00 85.19 81 GLN A N 1
ATOM 572 C CA . GLN A 1 81 ? 37.085 1.682 -40.811 1.00 85.19 81 GLN A CA 1
ATOM 573 C C . GLN A 1 81 ? 36.074 1.028 -41.751 1.00 85.19 81 GLN A C 1
ATOM 575 O O . GLN A 1 81 ? 36.359 0.893 -42.942 1.00 85.19 81 GLN A O 1
ATOM 580 N N . ASP A 1 82 ? 34.894 0.687 -41.231 1.00 89.38 82 ASP A N 1
ATOM 581 C CA . ASP A 1 82 ? 33.797 0.091 -41.997 1.00 89.38 82 ASP A CA 1
ATOM 582 C C . ASP A 1 82 ? 32.857 1.161 -42.564 1.00 89.38 82 ASP A C 1
ATOM 584 O O . ASP A 1 82 ? 32.418 2.097 -41.881 1.00 89.38 82 ASP A O 1
ATOM 588 N N . TRP A 1 83 ? 32.561 1.027 -43.851 1.00 89.81 83 TRP A N 1
ATOM 589 C CA . TRP A 1 83 ? 31.784 1.968 -44.642 1.00 89.81 83 TRP A CA 1
ATOM 590 C C . TRP A 1 83 ? 30.734 1.221 -45.450 1.00 89.81 83 TRP A C 1
ATOM 592 O O . TRP A 1 83 ? 30.984 0.141 -45.975 1.00 89.81 83 TRP A O 1
ATOM 602 N N . PHE A 1 84 ? 29.583 1.852 -45.635 1.00 89.06 84 PHE A N 1
ATOM 603 C CA . PHE A 1 84 ? 28.656 1.470 -46.687 1.00 89.06 84 PHE A CA 1
ATOM 604 C C . PHE A 1 84 ? 29.021 2.224 -47.958 1.00 89.06 84 PHE A C 1
ATOM 606 O O . PHE A 1 84 ? 29.126 3.454 -47.936 1.00 89.06 84 PHE A O 1
ATOM 613 N N . ALA A 1 85 ? 29.189 1.507 -49.063 1.00 88.62 85 ALA A N 1
ATOM 614 C CA . ALA A 1 85 ? 29.459 2.096 -50.365 1.00 88.62 85 ALA A CA 1
ATOM 615 C C . ALA A 1 85 ? 28.455 1.616 -51.414 1.00 88.62 85 ALA A C 1
ATOM 617 O O . ALA A 1 85 ? 28.083 0.445 -51.463 1.00 88.62 85 ALA A O 1
ATOM 618 N N . ALA A 1 86 ? 28.046 2.537 -52.277 1.00 87.88 86 ALA A N 1
ATOM 619 C CA . ALA A 1 86 ? 27.264 2.261 -53.472 1.00 87.88 86 ALA A CA 1
ATOM 620 C C . ALA A 1 86 ? 27.891 3.003 -54.651 1.00 87.88 86 ALA A C 1
ATOM 622 O O . ALA A 1 86 ? 28.302 4.158 -54.518 1.00 87.88 86 ALA A O 1
ATOM 623 N N . VAL A 1 87 ? 27.970 2.347 -55.806 1.00 85.31 87 VAL A N 1
ATOM 624 C CA . VAL A 1 87 ? 28.556 2.920 -57.022 1.00 85.31 87 VAL A CA 1
ATOM 625 C C . VAL A 1 87 ? 27.530 2.847 -58.139 1.00 85.31 87 VAL A C 1
ATOM 627 O O . VAL A 1 87 ? 27.018 1.775 -58.436 1.00 85.31 87 VAL A O 1
ATOM 630 N N . SER A 1 88 ? 27.264 3.981 -58.776 1.00 84.00 88 SER A N 1
ATOM 631 C CA . SER A 1 88 ? 26.420 4.083 -59.961 1.00 84.00 88 SER A CA 1
ATOM 632 C C . SER A 1 88 ? 27.280 4.324 -61.196 1.00 84.00 88 SER A C 1
ATOM 634 O O . SER A 1 88 ? 28.182 5.170 -61.183 1.00 84.00 88 SER A O 1
ATOM 636 N N . LEU A 1 89 ? 27.028 3.567 -62.263 1.00 79.69 89 LEU A N 1
ATOM 637 C CA . LEU A 1 89 ? 27.772 3.667 -63.519 1.00 79.69 89 LEU A CA 1
ATOM 638 C C . LEU A 1 89 ? 26.928 4.444 -64.530 1.00 79.69 89 LEU A C 1
ATOM 640 O O . LEU A 1 89 ? 25.792 4.077 -64.820 1.00 79.69 89 LEU A O 1
ATOM 644 N N . THR A 1 90 ? 27.492 5.489 -65.135 1.00 78.06 90 THR A N 1
ATOM 645 C CA . THR A 1 90 ? 26.801 6.188 -66.231 1.00 78.06 90 THR A CA 1
ATOM 646 C C . THR A 1 90 ? 26.666 5.238 -67.429 1.00 78.06 90 THR A C 1
ATOM 648 O O . THR A 1 90 ? 27.586 4.466 -67.690 1.00 78.06 90 THR A O 1
ATOM 651 N N . GLY A 1 91 ? 25.566 5.293 -68.191 1.00 68.62 91 GLY A N 1
ATOM 652 C CA . GLY A 1 91 ? 25.263 4.333 -69.272 1.00 68.62 91 GLY A CA 1
ATOM 653 C C . GLY A 1 91 ? 26.346 4.141 -70.352 1.00 68.62 91 GLY A C 1
ATOM 654 O O . GLY A 1 91 ? 26.391 3.087 -70.976 1.00 68.62 91 GLY A O 1
ATOM 655 N N . ASP A 1 92 ? 27.253 5.110 -70.530 1.00 70.06 92 ASP A N 1
ATOM 656 C CA . ASP A 1 92 ? 28.413 5.035 -71.444 1.00 70.06 92 ASP A CA 1
ATOM 657 C C . ASP A 1 92 ? 29.718 4.561 -70.751 1.00 70.06 92 ASP A C 1
ATOM 659 O O . ASP A 1 92 ? 30.800 4.626 -71.322 1.00 70.06 92 ASP A O 1
ATOM 663 N N . ARG A 1 93 ? 29.661 4.148 -69.475 1.00 68.75 93 ARG A N 1
ATOM 664 C CA . ARG A 1 93 ? 30.792 3.715 -68.617 1.00 68.75 93 ARG A CA 1
ATOM 665 C C . ARG A 1 93 ? 31.998 4.665 -68.537 1.00 68.75 93 ARG A C 1
ATOM 667 O O . ARG A 1 93 ? 33.036 4.299 -67.998 1.00 68.75 93 ARG A O 1
ATOM 674 N N . ARG A 1 94 ? 31.870 5.905 -69.016 1.00 71.81 94 ARG A N 1
ATOM 675 C CA . ARG A 1 94 ? 32.948 6.909 -68.963 1.00 71.81 94 ARG A CA 1
ATOM 676 C C . ARG A 1 94 ? 33.165 7.511 -67.578 1.00 71.81 94 ARG A C 1
ATOM 678 O O . ARG A 1 94 ? 34.259 7.990 -67.308 1.00 71.81 94 ARG A O 1
ATOM 685 N N . HIS A 1 95 ? 32.131 7.499 -66.737 1.00 77.81 95 HIS A N 1
ATOM 686 C CA . HIS A 1 95 ? 32.175 8.054 -65.388 1.00 77.81 95 HIS A CA 1
ATOM 687 C C . HIS A 1 95 ? 31.355 7.197 -64.423 1.00 77.81 95 HIS A C 1
ATOM 689 O O . HIS A 1 95 ? 30.272 6.715 -64.785 1.00 77.81 95 HIS A O 1
ATOM 695 N N . ALA A 1 96 ? 31.847 7.063 -63.193 1.00 81.88 96 ALA A N 1
A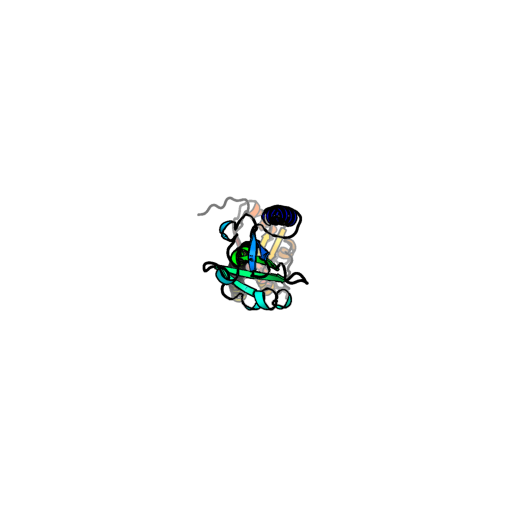TOM 696 C CA . ALA A 1 96 ? 31.126 6.417 -62.102 1.00 81.88 96 ALA A CA 1
ATOM 697 C C . ALA A 1 96 ? 30.998 7.358 -60.903 1.00 81.88 96 ALA A C 1
ATOM 699 O O . ALA A 1 96 ? 31.951 8.059 -60.552 1.00 81.88 96 ALA A O 1
ATOM 700 N N . THR A 1 97 ? 29.833 7.342 -60.265 1.00 84.00 97 THR A N 1
ATOM 701 C CA . THR A 1 97 ? 29.541 8.116 -59.057 1.00 84.00 97 THR A CA 1
ATOM 702 C C . THR A 1 97 ? 29.469 7.160 -57.876 1.00 84.00 97 THR A C 1
ATOM 704 O O . THR A 1 97 ? 28.643 6.253 -57.869 1.00 84.00 97 THR A O 1
ATOM 707 N N . ALA A 1 98 ? 30.325 7.351 -56.879 1.00 83.19 98 ALA A N 1
ATOM 708 C CA . ALA A 1 98 ? 30.368 6.561 -55.659 1.00 83.19 98 ALA A CA 1
ATOM 709 C C . ALA A 1 98 ? 29.862 7.387 -54.471 1.00 83.19 98 ALA A C 1
ATOM 711 O O . ALA A 1 98 ? 30.325 8.505 -54.242 1.00 83.19 98 ALA A O 1
ATOM 712 N N . VAL A 1 99 ? 28.934 6.824 -53.704 1.00 85.88 99 VAL A N 1
ATOM 713 C CA . VAL A 1 99 ? 28.475 7.360 -52.418 1.00 85.88 99 VAL A CA 1
ATOM 714 C C . VAL A 1 99 ? 29.011 6.442 -51.331 1.00 85.88 99 VAL A C 1
ATOM 716 O O . VAL A 1 99 ? 28.783 5.235 -51.384 1.00 85.88 99 VAL A O 1
ATOM 719 N N . LEU A 1 100 ? 29.716 7.006 -50.356 1.00 84.94 100 LEU A N 1
ATOM 720 C CA . LEU A 1 100 ? 30.288 6.279 -49.231 1.00 84.94 100 LEU A CA 1
ATOM 721 C C . LEU A 1 100 ? 29.865 6.938 -47.919 1.00 84.94 100 LEU A C 1
ATOM 723 O O . LEU A 1 100 ? 29.898 8.162 -47.795 1.00 84.94 100 LEU A O 1
ATOM 727 N N . VAL A 1 101 ? 29.478 6.136 -46.931 1.00 87.12 101 VAL A N 1
ATOM 728 C CA . VAL A 1 101 ? 29.086 6.619 -45.601 1.00 87.12 101 VAL A CA 1
ATOM 729 C C . VAL A 1 101 ? 29.729 5.733 -44.539 1.00 87.12 101 VAL A C 1
ATOM 731 O O . VAL A 1 101 ? 29.580 4.513 -44.619 1.00 87.12 101 VAL A O 1
ATOM 734 N N . PRO A 1 102 ? 30.414 6.298 -43.531 1.00 85.75 102 PRO A N 1
ATOM 735 C CA . PRO A 1 102 ? 30.972 5.497 -42.456 1.00 85.75 102 PRO A CA 1
ATOM 736 C C . PRO A 1 102 ? 29.837 4.907 -41.618 1.00 85.75 102 PRO A C 1
ATOM 738 O O . PRO A 1 102 ? 28.881 5.603 -41.254 1.00 85.75 102 PRO A O 1
ATOM 741 N N . GLN A 1 103 ? 29.952 3.623 -41.286 1.00 85.50 103 GLN A N 1
ATOM 742 C CA . GLN A 1 103 ? 28.920 2.880 -40.564 1.00 85.50 103 GLN A CA 1
ATOM 743 C C . GLN A 1 103 ? 28.598 3.532 -39.204 1.00 85.50 103 GLN A C 1
ATOM 745 O O . GLN A 1 103 ? 27.437 3.629 -38.804 1.00 85.50 103 GLN A O 1
ATOM 750 N N . GLU A 1 104 ? 29.610 4.079 -38.526 1.00 80.56 104 GLU A N 1
ATOM 751 C CA . GLU A 1 104 ? 29.453 4.800 -37.258 1.00 80.56 104 GLU A CA 1
ATOM 752 C C . GLU A 1 104 ? 28.525 6.016 -37.361 1.00 80.56 104 GLU A C 1
ATOM 754 O O . GLU A 1 104 ? 27.724 6.252 -36.456 1.00 80.56 104 GLU A O 1
ATOM 759 N N . ALA A 1 105 ? 28.576 6.763 -38.467 1.00 79.94 105 ALA A N 1
ATOM 760 C CA . ALA A 1 105 ? 27.730 7.939 -38.653 1.00 79.94 105 ALA A CA 1
ATOM 761 C C . ALA A 1 105 ? 26.271 7.571 -38.941 1.00 79.94 105 ALA A C 1
ATOM 763 O O . ALA A 1 105 ? 25.363 8.309 -38.553 1.00 79.94 105 ALA A O 1
ATOM 764 N N . VAL A 1 106 ? 26.038 6.424 -39.587 1.00 77.56 106 VAL A N 1
ATOM 765 C CA . VAL A 1 106 ? 24.687 5.878 -39.781 1.00 77.56 106 VAL A CA 1
ATOM 766 C C . VAL A 1 106 ? 24.074 5.513 -38.425 1.00 77.56 106 VAL A C 1
ATOM 768 O O . VAL A 1 106 ? 22.922 5.853 -38.152 1.00 77.56 106 VAL A O 1
ATOM 771 N N . PHE A 1 107 ? 24.856 4.893 -37.536 1.00 74.69 107 PHE A N 1
ATOM 772 C CA . PHE A 1 107 ? 24.373 4.442 -36.229 1.00 74.69 107 PHE A CA 1
ATOM 773 C C . PHE A 1 107 ? 24.415 5.491 -35.110 1.00 74.69 107 PHE A C 1
ATOM 775 O O . PHE A 1 107 ? 23.806 5.252 -34.069 1.00 74.69 107 PHE A O 1
ATOM 782 N N . ASP A 1 108 ? 25.074 6.641 -35.275 1.00 76.81 108 ASP A N 1
ATOM 783 C CA . ASP A 1 108 ? 25.174 7.668 -34.221 1.00 76.81 108 ASP A CA 1
ATOM 784 C C . ASP A 1 108 ? 23.793 8.188 -33.777 1.00 76.81 108 ASP A C 1
ATOM 786 O O . ASP A 1 108 ? 23.480 8.253 -32.585 1.00 76.81 108 ASP A O 1
ATOM 790 N N . SER A 1 109 ? 22.920 8.486 -34.743 1.00 73.62 109 SER A N 1
ATOM 791 C CA . SER A 1 109 ? 21.554 8.960 -34.476 1.00 73.62 109 SER A CA 1
ATOM 792 C C . SER A 1 109 ? 20.686 7.900 -33.784 1.00 73.62 109 SER A C 1
ATOM 794 O O . SER A 1 109 ? 19.941 8.202 -32.843 1.00 73.62 109 SER A O 1
ATOM 796 N N . TRP A 1 110 ? 20.832 6.642 -34.207 1.00 76.62 110 TRP A N 1
ATOM 797 C CA . TRP A 1 110 ? 20.151 5.504 -33.607 1.00 76.62 110 TRP A CA 1
ATOM 798 C C . TRP A 1 110 ? 20.632 5.273 -32.173 1.00 76.62 110 TRP A C 1
ATOM 800 O O . TRP A 1 110 ? 19.803 5.226 -31.269 1.00 76.62 110 TRP A O 1
ATOM 810 N N . ARG A 1 111 ? 21.950 5.246 -31.928 1.00 78.38 111 ARG A N 1
ATOM 811 C CA . ARG A 1 111 ? 22.539 5.070 -30.588 1.00 78.38 111 ARG A CA 1
ATOM 812 C C . ARG A 1 111 ? 22.084 6.152 -29.605 1.00 78.38 111 ARG A C 1
ATOM 814 O O . ARG A 1 111 ? 21.737 5.817 -28.475 1.00 78.38 111 ARG A O 1
ATOM 821 N N . LYS A 1 112 ? 22.025 7.422 -30.028 1.00 79.12 112 LYS A N 1
ATOM 822 C CA . LYS A 1 112 ? 21.512 8.534 -29.200 1.00 79.12 112 LYS A CA 1
ATOM 823 C C . LYS A 1 112 ? 20.036 8.372 -28.834 1.00 79.12 112 LYS A C 1
ATOM 825 O O . LYS A 1 112 ? 19.656 8.615 -27.694 1.00 79.12 112 LYS A O 1
ATOM 830 N N . SER A 1 113 ? 19.208 7.943 -29.784 1.00 78.94 113 SER A N 1
ATOM 831 C CA . SER A 1 113 ? 17.777 7.716 -29.531 1.00 78.94 113 SER A CA 1
ATOM 832 C C . SER A 1 113 ? 17.551 6.485 -28.648 1.00 78.94 113 SER A C 1
ATOM 834 O O . SER A 1 113 ? 16.684 6.479 -27.774 1.00 78.94 113 SER A O 1
ATOM 836 N N . MET A 1 114 ? 18.365 5.447 -28.841 1.00 83.25 114 MET A N 1
ATOM 837 C CA . MET A 1 114 ? 18.294 4.211 -28.074 1.00 83.25 114 MET A CA 1
ATOM 838 C C . MET A 1 114 ? 18.686 4.434 -26.610 1.00 83.25 114 MET A C 1
ATOM 840 O O . MET A 1 114 ? 17.990 3.949 -25.723 1.00 83.25 114 MET A O 1
ATOM 844 N N . SER A 1 115 ? 19.743 5.206 -26.336 1.00 86.44 115 SER A N 1
ATOM 845 C CA . SER A 1 115 ? 20.169 5.481 -24.959 1.00 86.44 115 SER A CA 1
ATOM 846 C C . SER A 1 115 ? 19.131 6.285 -24.171 1.00 86.44 115 SER A C 1
ATOM 848 O O . SER A 1 115 ? 18.899 5.974 -23.006 1.00 86.44 115 SER A O 1
ATOM 850 N N . LEU A 1 116 ? 18.451 7.254 -24.797 1.00 85.88 116 LEU A N 1
ATOM 851 C CA . LEU A 1 116 ? 17.386 8.035 -24.156 1.00 85.88 116 LEU A CA 1
ATOM 852 C C . LEU A 1 116 ? 16.175 7.162 -23.799 1.00 85.88 116 LEU A C 1
ATOM 854 O O . LEU A 1 116 ? 15.680 7.208 -22.675 1.00 85.88 116 LEU A O 1
ATOM 858 N N . ASN A 1 117 ? 15.723 6.318 -24.728 1.00 87.25 117 ASN A N 1
ATOM 859 C CA . ASN A 1 117 ? 14.602 5.417 -24.458 1.00 87.25 117 ASN A CA 1
ATOM 860 C C . ASN A 1 117 ? 14.948 4.390 -23.371 1.00 87.25 117 ASN A C 1
ATOM 862 O O . ASN A 1 117 ? 14.114 4.099 -22.515 1.00 87.25 117 ASN A O 1
ATOM 866 N N . VAL A 1 118 ? 16.183 3.877 -23.366 1.00 93.69 118 VAL A N 1
ATOM 867 C CA . VAL A 1 118 ? 16.656 2.939 -22.339 1.00 93.69 118 VAL A CA 1
ATOM 868 C C . VAL A 1 118 ? 16.711 3.604 -20.963 1.00 93.69 118 VAL A C 1
ATOM 870 O O . VAL A 1 118 ? 16.233 3.011 -19.999 1.00 93.69 118 VAL A O 1
ATOM 873 N N . THR A 1 119 ? 17.229 4.830 -20.836 1.00 94.62 119 THR A N 1
ATOM 874 C CA . THR A 1 119 ? 17.275 5.518 -19.533 1.00 94.62 119 THR A CA 1
ATOM 875 C C . THR A 1 119 ? 15.880 5.847 -19.010 1.00 94.62 119 THR A C 1
ATOM 877 O O . THR A 1 119 ? 15.617 5.643 -17.825 1.00 94.62 119 THR A O 1
ATOM 880 N N . LEU A 1 120 ? 14.961 6.275 -19.882 1.00 93.56 120 LEU A N 1
ATOM 881 C CA . LEU A 1 120 ? 13.563 6.512 -19.517 1.00 93.56 120 LEU A CA 1
ATOM 882 C C . LEU A 1 120 ? 12.871 5.217 -19.073 1.00 93.56 120 LEU A C 1
ATOM 884 O O . LEU A 1 120 ? 12.169 5.207 -18.060 1.00 93.56 120 LEU A O 1
ATOM 888 N N . PHE A 1 12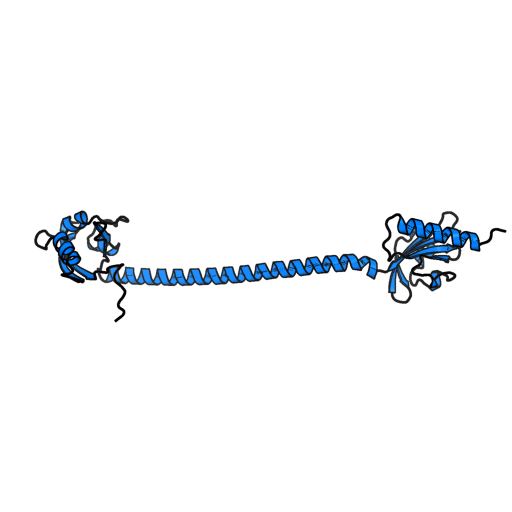1 ? 13.099 4.111 -19.782 1.00 96.19 121 PHE A N 1
ATOM 889 C CA . PHE A 1 121 ? 12.558 2.806 -19.407 1.00 96.19 121 PHE A CA 1
ATOM 890 C C . PHE A 1 121 ? 13.093 2.335 -18.048 1.00 96.19 121 PHE A C 1
ATOM 892 O O . PHE A 1 121 ? 12.319 1.909 -17.196 1.00 96.19 121 PHE A O 1
ATOM 899 N N . VAL A 1 122 ? 14.398 2.477 -17.794 1.00 96.81 122 VAL A N 1
ATOM 900 C CA . VAL A 1 122 ? 14.999 2.116 -16.499 1.00 96.81 122 VAL A CA 1
ATOM 901 C C . VAL A 1 122 ? 14.456 2.992 -15.367 1.00 96.81 122 VAL A C 1
ATOM 903 O O . VAL A 1 122 ? 14.127 2.468 -14.304 1.00 96.81 122 VAL A O 1
ATOM 906 N N . LEU A 1 123 ? 14.306 4.303 -15.585 1.00 96.75 123 LEU A N 1
ATOM 907 C CA . LEU A 1 123 ? 13.735 5.213 -14.588 1.00 96.75 123 LEU A CA 1
ATOM 908 C C . LEU A 1 123 ? 12.282 4.862 -14.262 1.00 96.75 123 LEU A C 1
ATOM 910 O O . LEU A 1 123 ? 11.926 4.741 -13.092 1.00 96.75 123 LEU A O 1
ATOM 914 N N . THR A 1 124 ? 11.447 4.668 -15.283 1.00 97.25 124 THR A N 1
ATOM 915 C CA . THR A 1 124 ? 10.029 4.324 -15.094 1.00 97.25 124 THR A CA 1
ATOM 916 C C . THR A 1 124 ? 9.862 2.960 -14.426 1.00 97.25 124 THR A C 1
ATOM 918 O O . THR A 1 124 ? 9.098 2.849 -13.469 1.00 97.25 124 THR A O 1
ATOM 921 N N . ALA A 1 125 ? 10.630 1.948 -14.839 1.00 97.56 125 ALA A N 1
ATOM 922 C CA . ALA A 1 125 ? 10.648 0.643 -14.184 1.00 97.56 125 ALA A CA 1
ATOM 923 C C . ALA A 1 125 ? 11.105 0.741 -12.719 1.00 97.56 125 ALA A C 1
ATOM 925 O O . ALA A 1 125 ? 10.485 0.141 -11.844 1.00 97.56 125 ALA A O 1
ATOM 926 N N . GLY A 1 126 ? 12.136 1.541 -12.429 1.00 98.00 126 GLY A N 1
ATOM 927 C CA . GLY A 1 126 ? 12.609 1.783 -11.066 1.00 98.00 126 GLY A CA 1
ATOM 928 C C . GLY A 1 126 ? 11.538 2.417 -10.177 1.00 98.00 126 GLY A C 1
ATOM 929 O O . GLY A 1 126 ? 11.292 1.936 -9.071 1.00 98.00 126 GLY A O 1
ATOM 930 N N . VAL A 1 127 ? 10.841 3.441 -10.680 1.00 97.88 127 VAL A N 1
ATOM 931 C CA . VAL A 1 127 ? 9.717 4.074 -9.970 1.00 97.88 127 VAL A CA 1
ATOM 932 C C . VAL A 1 127 ? 8.593 3.066 -9.713 1.00 97.88 127 VAL A C 1
ATOM 934 O O . VAL A 1 127 ? 8.104 2.981 -8.588 1.00 97.88 127 VAL A O 1
ATOM 937 N N . LEU A 1 128 ? 8.216 2.259 -10.711 1.00 97.56 128 LEU A N 1
ATOM 938 C CA . LEU A 1 128 ? 7.185 1.229 -10.550 1.00 97.56 128 LEU A CA 1
ATOM 939 C C . LEU A 1 128 ? 7.575 0.173 -9.507 1.00 97.56 128 LEU A C 1
ATOM 941 O O . LEU A 1 128 ? 6.730 -0.216 -8.704 1.00 97.56 128 LEU A O 1
ATOM 945 N N . ILE A 1 129 ? 8.841 -0.251 -9.465 1.00 97.56 129 ILE A N 1
ATOM 946 C CA . ILE A 1 129 ? 9.344 -1.199 -8.458 1.00 97.56 129 ILE A CA 1
ATOM 947 C C . ILE A 1 129 ? 9.257 -0.601 -7.049 1.00 97.56 129 ILE A C 1
ATOM 949 O O . ILE A 1 129 ? 8.802 -1.281 -6.130 1.00 97.56 129 ILE A O 1
ATOM 953 N N . VAL A 1 130 ? 9.646 0.666 -6.868 1.00 97.62 130 VAL A N 1
ATOM 954 C CA . VAL A 1 130 ? 9.552 1.352 -5.567 1.00 97.62 130 VAL A CA 1
ATOM 955 C C . VAL A 1 130 ? 8.096 1.469 -5.113 1.00 97.62 130 VAL A C 1
ATOM 957 O O . VAL A 1 130 ? 7.794 1.168 -3.957 1.00 97.62 130 VAL A O 1
ATOM 960 N N . ILE A 1 131 ? 7.185 1.849 -6.014 1.00 97.44 131 ILE A N 1
ATOM 961 C CA . ILE A 1 131 ? 5.746 1.926 -5.718 1.00 97.44 131 ILE A CA 1
ATOM 962 C C . ILE A 1 131 ? 5.201 0.546 -5.343 1.00 97.44 131 ILE A C 1
ATOM 964 O O . ILE A 1 131 ? 4.489 0.423 -4.349 1.00 97.44 131 ILE A O 1
ATOM 968 N N . LEU A 1 132 ? 5.557 -0.499 -6.095 1.00 96.88 132 LEU A N 1
ATOM 969 C CA . LEU A 1 132 ? 5.112 -1.865 -5.831 1.00 96.88 132 LEU A CA 1
ATOM 970 C C . LEU A 1 132 ? 5.600 -2.356 -4.462 1.00 96.88 132 LEU A C 1
ATOM 972 O O . LEU A 1 132 ? 4.821 -2.907 -3.684 1.00 96.88 132 LEU A O 1
ATOM 976 N N . TYR A 1 133 ? 6.869 -2.104 -4.139 1.00 96.94 133 TYR A N 1
ATOM 977 C CA . TYR A 1 133 ? 7.445 -2.435 -2.839 1.00 96.94 133 TYR A CA 1
ATOM 978 C C . TYR A 1 133 ? 6.730 -1.700 -1.695 1.00 96.94 133 TYR A C 1
ATOM 980 O O . TYR A 1 133 ? 6.367 -2.316 -0.691 1.00 96.94 133 TYR A O 1
ATOM 988 N N . ALA A 1 134 ? 6.470 -0.400 -1.860 1.00 95.81 134 ALA A N 1
ATOM 989 C CA . ALA A 1 134 ? 5.734 0.396 -0.883 1.00 95.81 134 ALA A CA 1
ATOM 990 C C . ALA A 1 134 ? 4.295 -0.110 -0.693 1.00 95.81 134 ALA A C 1
ATOM 992 O O . ALA A 1 134 ? 3.856 -0.264 0.448 1.00 95.81 134 ALA A O 1
ATOM 993 N N . TYR A 1 135 ? 3.591 -0.431 -1.783 1.00 96.75 135 TYR A N 1
ATOM 994 C CA . TYR A 1 135 ? 2.237 -0.986 -1.754 1.00 96.75 135 TYR A CA 1
ATOM 995 C C . TYR A 1 135 ? 2.181 -2.310 -0.985 1.00 96.75 135 TYR A C 1
ATOM 997 O O . TYR A 1 135 ? 1.387 -2.442 -0.054 1.00 96.75 135 TYR A O 1
ATOM 1005 N N . PHE A 1 136 ? 3.062 -3.265 -1.301 1.00 95.31 136 PHE A N 1
ATOM 1006 C CA . PHE A 1 136 ? 3.102 -4.546 -0.590 1.00 95.31 136 PHE A CA 1
ATOM 1007 C C . PHE A 1 136 ? 3.483 -4.384 0.884 1.00 95.31 136 PHE A C 1
ATOM 1009 O O . PHE A 1 136 ? 2.870 -5.010 1.749 1.00 95.31 136 PHE A O 1
ATOM 1016 N N . GLY A 1 137 ? 4.440 -3.505 1.197 1.00 93.19 137 GLY A N 1
ATOM 1017 C CA . GLY A 1 137 ? 4.800 -3.199 2.581 1.00 93.19 137 GLY A CA 1
ATOM 1018 C C . GLY A 1 137 ? 3.665 -2.530 3.365 1.00 93.19 137 GLY A C 1
ATOM 1019 O O . GLY A 1 137 ? 3.495 -2.781 4.558 1.00 93.19 137 GLY A O 1
ATOM 1020 N N . GLN A 1 138 ? 2.862 -1.683 2.722 1.00 95.00 138 GLN A N 1
ATOM 1021 C CA . GLN A 1 138 ? 1.686 -1.069 3.337 1.00 95.00 138 GLN A CA 1
ATOM 1022 C C . GLN A 1 138 ? 0.548 -2.078 3.525 1.00 95.00 138 GLN A C 1
ATOM 1024 O O . GLN A 1 138 ? -0.026 -2.130 4.611 1.00 95.00 138 GLN A O 1
ATOM 1029 N N . ALA A 1 139 ? 0.268 -2.914 2.524 1.00 94.06 139 ALA A N 1
ATOM 1030 C CA . ALA A 1 139 ? -0.755 -3.955 2.604 1.00 94.06 139 ALA A CA 1
ATOM 1031 C C . ALA A 1 139 ? -0.458 -4.963 3.726 1.00 94.06 139 ALA A C 1
ATOM 1033 O O . ALA A 1 139 ? -1.343 -5.284 4.516 1.00 94.06 139 ALA A O 1
ATOM 1034 N N . ALA A 1 140 ? 0.801 -5.393 3.863 1.00 92.19 140 ALA A N 1
ATOM 1035 C CA . ALA A 1 140 ? 1.218 -6.291 4.940 1.00 92.19 140 ALA A CA 1
ATOM 1036 C C . ALA A 1 140 ? 1.045 -5.658 6.332 1.00 92.19 140 ALA A C 1
ATOM 1038 O O . ALA A 1 140 ? 0.594 -6.322 7.265 1.00 92.19 140 ALA A O 1
ATOM 1039 N N . ARG A 1 141 ? 1.365 -4.362 6.478 1.00 92.00 141 ARG A N 1
ATOM 1040 C CA . ARG A 1 141 ? 1.161 -3.627 7.737 1.00 92.00 141 ARG A CA 1
ATOM 1041 C C . ARG A 1 141 ? -0.318 -3.476 8.089 1.00 92.00 141 ARG A C 1
ATOM 1043 O O . ARG A 1 141 ? -0.667 -3.670 9.249 1.00 92.00 141 ARG A O 1
ATOM 1050 N N . ALA A 1 142 ? -1.169 -3.179 7.107 1.00 92.12 142 ALA A N 1
ATOM 1051 C CA . ALA A 1 142 ? -2.613 -3.076 7.313 1.00 92.12 142 ALA A CA 1
ATOM 1052 C C . ALA A 1 142 ? -3.210 -4.413 7.783 1.00 92.12 142 ALA A C 1
ATOM 1054 O O . ALA A 1 142 ? -3.873 -4.463 8.813 1.00 92.12 142 ALA A O 1
ATOM 1055 N N . GLN A 1 143 ? -2.871 -5.518 7.111 1.00 92.12 143 GLN A N 1
ATOM 1056 C CA . GLN A 1 143 ? -3.335 -6.857 7.500 1.00 92.12 143 GLN A CA 1
ATOM 1057 C C . GLN A 1 143 ? -2.853 -7.279 8.895 1.00 92.12 143 GLN A C 1
ATOM 1059 O O . GLN A 1 143 ? -3.582 -7.942 9.632 1.00 92.12 143 GLN A O 1
ATOM 1064 N N . ALA A 1 144 ? -1.624 -6.911 9.271 1.00 91.19 144 ALA A N 1
ATOM 1065 C CA . ALA A 1 144 ? -1.101 -7.197 10.603 1.00 91.19 144 ALA A CA 1
ATOM 1066 C C . ALA A 1 144 ? -1.881 -6.451 11.697 1.00 91.19 144 ALA A C 1
ATOM 1068 O O . ALA A 1 144 ? -2.178 -7.050 12.731 1.00 91.19 144 ALA A O 1
ATOM 1069 N N . ALA A 1 145 ? -2.237 -5.185 11.458 1.00 89.81 145 ALA A N 1
ATOM 1070 C CA . ALA A 1 145 ? -3.063 -4.405 12.374 1.00 89.81 145 ALA A CA 1
ATOM 1071 C C . ALA A 1 145 ? -4.471 -5.009 12.500 1.00 89.81 145 ALA A C 1
ATOM 1073 O O . ALA A 1 145 ? -4.897 -5.304 13.615 1.00 89.81 145 ALA A O 1
ATOM 1074 N N . ASP A 1 146 ? -5.138 -5.300 11.378 1.00 91.19 146 ASP A N 1
ATOM 1075 C CA . ASP A 1 146 ? -6.477 -5.910 11.368 1.00 91.19 146 ASP A CA 1
ATOM 1076 C C . ASP A 1 146 ? -6.515 -7.237 12.132 1.00 91.19 146 ASP A C 1
ATOM 1078 O O . ASP A 1 146 ? -7.440 -7.488 12.905 1.00 91.19 146 ASP A O 1
ATOM 1082 N N . ARG A 1 147 ? -5.485 -8.082 11.980 1.00 90.69 147 ARG A N 1
ATOM 1083 C CA . ARG A 1 147 ? -5.401 -9.344 12.726 1.00 90.69 147 ARG A CA 1
ATOM 1084 C C . ARG A 1 147 ? -5.302 -9.115 14.232 1.00 90.69 147 ARG A C 1
ATOM 1086 O O . ARG A 1 147 ? -5.970 -9.813 14.988 1.00 90.69 147 ARG A O 1
ATOM 1093 N N . ILE A 1 148 ? -4.491 -8.150 14.667 1.00 90.62 148 ILE A N 1
ATOM 1094 C CA . ILE A 1 148 ? -4.358 -7.814 16.091 1.00 90.62 148 ILE A CA 1
ATOM 1095 C C . ILE A 1 148 ? -5.697 -7.305 16.639 1.00 90.62 148 ILE A C 1
ATOM 1097 O O . ILE A 1 148 ? -6.110 -7.743 17.713 1.00 90.62 148 ILE A O 1
ATOM 1101 N N . TYR A 1 149 ? -6.398 -6.446 15.892 1.00 86.62 149 TYR A N 1
ATOM 1102 C CA . TYR A 1 149 ? -7.726 -5.964 16.278 1.00 86.62 149 TYR A CA 1
ATOM 1103 C C . TYR A 1 149 ? -8.738 -7.107 16.395 1.00 86.62 149 TYR A C 1
ATOM 1105 O O . TYR A 1 149 ? -9.418 -7.213 17.414 1.00 86.62 149 TYR A O 1
ATOM 1113 N N . LEU A 1 150 ? -8.803 -8.002 15.406 1.00 89.44 150 LEU A N 1
ATOM 1114 C CA . LEU A 1 150 ? -9.715 -9.148 15.422 1.00 89.44 150 LEU A CA 1
ATOM 1115 C C . LEU A 1 150 ? -9.429 -10.103 16.586 1.00 89.44 150 LEU A C 1
ATOM 1117 O O . LEU A 1 150 ? -10.357 -10.525 17.271 1.00 89.44 150 LEU A O 1
ATOM 1121 N N . GLU A 1 151 ? -8.160 -10.422 16.846 1.00 90.75 151 GLU A N 1
ATOM 1122 C CA . GLU A 1 151 ? -7.787 -11.276 17.977 1.00 90.75 151 GLU A CA 1
ATOM 1123 C C . GLU A 1 151 ? -8.135 -10.630 19.324 1.00 90.75 151 GLU A C 1
ATOM 1125 O O . GLU A 1 151 ? -8.607 -11.319 20.230 1.00 90.75 151 GLU A O 1
ATOM 1130 N N . ALA A 1 152 ? -7.925 -9.318 19.470 1.00 87.81 152 ALA A N 1
ATOM 1131 C CA . ALA A 1 152 ? -8.294 -8.587 20.679 1.00 87.81 152 ALA A CA 1
ATOM 1132 C C . ALA A 1 152 ? -9.816 -8.579 20.887 1.00 87.81 152 ALA A C 1
ATOM 1134 O O . ALA A 1 152 ? -10.275 -8.942 21.971 1.00 87.81 152 ALA A O 1
ATOM 1135 N N . HIS A 1 153 ? -10.590 -8.260 19.844 1.00 86.69 153 HIS A N 1
ATOM 1136 C CA . HIS A 1 153 ? -12.054 -8.300 19.883 1.00 86.69 153 HIS A CA 1
ATOM 1137 C C . HIS A 1 153 ? -12.575 -9.691 20.251 1.00 86.69 153 HIS A C 1
ATOM 1139 O O . HIS A 1 153 ? -13.355 -9.820 21.188 1.00 86.69 153 HIS A O 1
ATOM 1145 N N . GLN A 1 154 ? -12.072 -10.751 19.609 1.00 87.75 15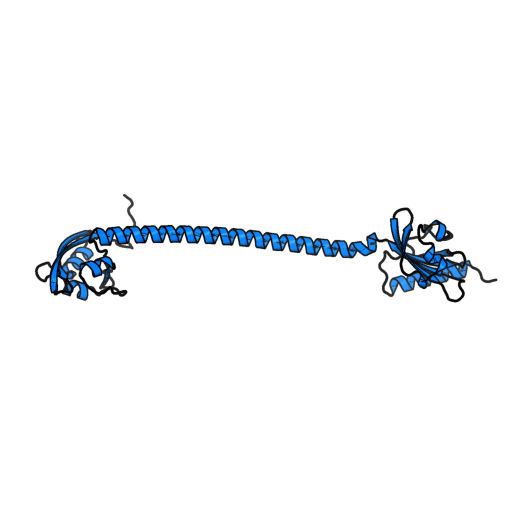4 GLN A N 1
ATOM 1146 C CA . GLN A 1 154 ? -12.475 -12.126 19.921 1.00 87.75 154 GLN A CA 1
ATOM 1147 C C . GLN A 1 154 ? -12.159 -12.524 21.365 1.00 87.75 154 GLN A C 1
ATOM 1149 O O . GLN A 1 154 ? -12.942 -13.231 22.001 1.00 87.75 154 GLN A O 1
ATOM 1154 N N . ARG A 1 155 ? -11.011 -12.094 21.902 1.00 87.56 155 ARG A N 1
ATOM 1155 C CA . ARG A 1 155 ? -10.647 -12.365 23.299 1.00 87.56 155 ARG A CA 1
ATOM 1156 C C . ARG A 1 155 ? -11.561 -11.626 24.270 1.00 87.56 155 ARG A C 1
ATOM 1158 O O . ARG A 1 155 ? -11.966 -12.236 25.257 1.00 87.56 155 ARG A O 1
ATOM 1165 N N . ILE A 1 156 ? -11.887 -10.363 23.989 1.00 88.00 156 ILE A N 1
ATOM 1166 C CA . ILE A 1 156 ? -12.828 -9.571 24.790 1.00 88.00 156 ILE A CA 1
ATOM 1167 C C . ILE A 1 156 ? -14.209 -10.225 24.758 1.00 88.00 156 ILE A C 1
ATOM 1169 O O . ILE A 1 156 ? -14.738 -10.553 25.817 1.00 88.00 156 ILE A O 1
ATOM 1173 N N . ASP A 1 157 ? -14.745 -10.518 23.575 1.00 85.12 157 ASP A N 1
ATOM 1174 C CA . ASP A 1 157 ? -16.060 -11.147 23.426 1.00 85.12 157 ASP A CA 1
ATOM 1175 C C . ASP A 1 157 ? -16.116 -12.502 24.136 1.00 85.12 157 ASP A C 1
ATOM 1177 O O . ASP A 1 157 ? -17.053 -12.787 24.882 1.00 85.12 157 ASP A O 1
ATOM 1181 N N . MET A 1 158 ? -15.080 -13.333 23.986 1.00 86.50 158 MET A N 1
ATOM 1182 C CA . MET A 1 158 ? -15.009 -14.619 24.677 1.00 86.50 158 MET A CA 1
ATOM 1183 C C . MET A 1 158 ? -14.948 -14.450 26.200 1.00 86.50 158 MET A C 1
ATOM 1185 O O . MET A 1 158 ? -15.594 -15.219 26.915 1.00 86.50 158 MET A O 1
ATOM 1189 N N . ALA A 1 159 ? -14.184 -13.479 26.706 1.00 88.62 159 ALA A N 1
ATOM 1190 C CA . ALA A 1 159 ? -14.108 -13.190 28.135 1.00 88.62 159 ALA A CA 1
ATOM 1191 C C . ALA A 1 159 ? -15.456 -12.697 28.682 1.00 88.62 159 ALA A C 1
ATOM 1193 O O . ALA A 1 159 ? -15.874 -13.152 29.744 1.00 88.62 159 ALA A O 1
ATOM 1194 N N . LEU A 1 160 ? -16.161 -11.840 27.939 1.00 88.31 160 LEU A N 1
ATOM 1195 C CA . LEU A 1 160 ? -17.482 -11.330 28.304 1.00 88.31 160 LEU A CA 1
ATOM 1196 C C . LEU A 1 160 ? -18.536 -12.442 28.317 1.00 88.31 160 LEU A C 1
ATOM 1198 O O . LEU A 1 160 ? -19.205 -12.643 29.329 1.00 88.31 160 LEU A O 1
ATOM 1202 N N . VAL A 1 161 ? -18.638 -13.224 27.238 1.00 84.69 161 VAL A N 1
ATOM 1203 C CA . VAL A 1 161 ? -19.633 -14.302 27.121 1.00 84.69 161 VAL A CA 1
ATOM 1204 C C . VAL A 1 161 ? -19.385 -15.396 28.161 1.00 84.69 161 VAL A C 1
ATOM 1206 O O . VAL A 1 161 ? -20.311 -15.812 28.857 1.00 84.69 161 VAL A O 1
ATOM 1209 N N . ARG A 1 162 ? -18.134 -15.853 28.328 1.00 86.88 162 ARG A N 1
ATOM 1210 C CA . ARG A 1 162 ? -17.813 -16.895 29.323 1.00 86.88 162 ARG A CA 1
ATOM 1211 C C . ARG A 1 162 ? -17.868 -16.381 30.757 1.00 86.88 162 ARG A C 1
ATOM 1213 O O . ARG A 1 162 ? -18.196 -17.152 31.655 1.00 86.88 162 ARG A O 1
ATOM 1220 N N . GLY A 1 163 ? -17.553 -15.106 30.966 1.00 87.31 163 GLY A N 1
ATOM 1221 C CA . GLY A 1 163 ? -17.634 -14.441 32.263 1.00 87.31 163 GLY A CA 1
ATOM 1222 C C . GLY A 1 163 ? -19.054 -14.063 32.674 1.00 87.31 163 GLY A C 1
ATOM 1223 O O . GLY A 1 163 ? -19.243 -13.687 33.826 1.00 87.31 163 GLY A O 1
ATOM 1224 N N . ARG A 1 164 ? -20.039 -14.183 31.767 1.00 86.94 164 ARG A N 1
ATOM 1225 C CA . ARG A 1 164 ? -21.396 -13.640 31.939 1.00 86.94 164 ARG A CA 1
ATOM 1226 C C . ARG A 1 164 ? -21.340 -12.160 32.318 1.00 86.94 164 ARG A C 1
ATOM 1228 O O . ARG A 1 164 ? -21.942 -11.728 33.295 1.00 86.94 164 ARG A O 1
ATOM 1235 N N . CYS A 1 165 ? -20.583 -11.399 31.534 1.00 91.00 165 CYS A N 1
ATOM 1236 C CA . CYS A 1 165 ? -20.426 -9.959 31.677 1.00 91.00 165 CYS A CA 1
ATOM 1237 C C . CYS A 1 165 ? -20.948 -9.245 30.424 1.00 91.00 165 CYS A C 1
ATOM 1239 O O . CYS A 1 165 ? -20.723 -9.683 29.293 1.00 91.00 165 CYS A O 1
ATOM 1241 N N . GLY A 1 166 ? -21.615 -8.114 30.633 1.00 91.31 166 GLY A N 1
ATOM 1242 C CA . GLY A 1 166 ? -21.981 -7.157 29.594 1.00 91.31 166 GLY A CA 1
ATOM 1243 C C . GLY A 1 166 ? -21.140 -5.893 29.728 1.00 91.31 166 GLY A C 1
ATOM 1244 O O . GLY A 1 166 ? -20.728 -5.543 30.834 1.00 91.31 166 GLY A O 1
ATOM 1245 N N . LEU A 1 167 ? -20.887 -5.214 28.613 1.00 91.38 167 LEU A N 1
ATOM 1246 C CA . LEU A 1 167 ? -20.400 -3.839 28.620 1.00 91.38 167 LEU A CA 1
ATOM 1247 C C . LEU A 1 167 ? -21.573 -2.914 28.348 1.00 91.38 167 LEU A C 1
ATOM 1249 O O . LEU A 1 167 ? -22.476 -3.246 27.578 1.00 91.38 167 LEU A O 1
ATOM 1253 N N . TRP A 1 168 ? -21.525 -1.746 28.962 1.00 91.50 168 TRP A N 1
ATOM 1254 C CA . TRP A 1 168 ? -22.441 -0.667 28.675 1.00 91.50 168 TRP A CA 1
ATOM 1255 C C . TRP A 1 168 ? -21.682 0.652 28.715 1.00 91.50 168 TRP A C 1
ATOM 1257 O O . TRP A 1 168 ? -20.678 0.777 29.415 1.00 91.50 168 TRP A O 1
ATOM 1267 N N . ASP A 1 169 ? -22.153 1.604 27.926 1.00 90.94 169 ASP A N 1
ATOM 1268 C CA . ASP A 1 169 ? -21.657 2.975 27.911 1.00 90.94 169 ASP A CA 1
ATOM 1269 C C . ASP A 1 169 ? -22.869 3.895 27.955 1.00 90.94 169 ASP A C 1
ATOM 1271 O O . ASP A 1 169 ? -23.854 3.662 27.252 1.00 90.94 169 ASP A O 1
ATOM 1275 N N . TRP A 1 170 ? -22.823 4.898 28.819 1.00 89.50 170 TRP A N 1
ATOM 1276 C CA . TRP A 1 170 ? -23.919 5.823 29.022 1.00 89.50 170 TRP A CA 1
ATOM 1277 C C . TRP A 1 170 ? -23.491 7.238 28.662 1.00 89.50 170 TRP A C 1
ATOM 1279 O O . TRP A 1 170 ? -22.809 7.928 29.420 1.00 89.50 170 TRP A O 1
ATOM 1289 N N . ASP A 1 171 ? -23.984 7.698 27.515 1.00 88.75 171 ASP A N 1
ATOM 1290 C CA . ASP A 1 171 ? -23.914 9.095 27.114 1.00 88.75 171 ASP A CA 1
ATOM 1291 C C . ASP A 1 171 ? -25.011 9.864 27.865 1.00 88.75 171 ASP A C 1
ATOM 1293 O O . ASP A 1 171 ? -26.165 9.954 27.427 1.00 88.75 171 ASP A O 1
ATOM 1297 N N . MET A 1 172 ? -24.645 10.395 29.035 1.00 83.94 172 MET A N 1
ATOM 1298 C CA . MET A 1 172 ? -25.540 11.171 29.900 1.00 83.94 172 MET A CA 1
ATOM 1299 C C . MET A 1 172 ? -26.031 12.464 29.233 1.00 83.94 172 MET A C 1
ATOM 1301 O O . MET A 1 172 ? -27.137 12.912 29.521 1.00 83.94 172 MET A O 1
ATOM 1305 N N . VAL A 1 173 ? -25.256 13.049 28.309 1.00 83.88 173 VAL A N 1
ATOM 1306 C CA . VAL A 1 173 ? -25.632 14.289 27.604 1.00 83.88 173 VAL A CA 1
ATOM 1307 C C . VAL A 1 173 ? -26.732 14.013 26.585 1.00 83.88 173 VAL A C 1
ATOM 1309 O O . VAL A 1 173 ? -27.674 14.794 26.444 1.00 83.88 173 VAL A O 1
ATOM 1312 N N . ARG A 1 174 ? -26.622 12.899 25.856 1.00 85.94 174 ARG A N 1
ATOM 1313 C CA . ARG A 1 174 ? -27.606 12.504 24.840 1.00 85.94 174 ARG A CA 1
ATOM 1314 C C . ARG A 1 174 ? -28.729 11.626 25.387 1.00 85.94 174 ARG A C 1
ATOM 1316 O O . ARG A 1 174 ? -29.661 11.338 24.639 1.00 85.94 174 ARG A O 1
ATOM 1323 N N . GLY A 1 175 ? -28.640 11.191 26.644 1.00 85.50 175 GLY A N 1
ATOM 1324 C CA . GLY A 1 175 ? -29.604 10.282 27.267 1.00 85.50 175 GLY A CA 1
ATOM 1325 C C . GLY A 1 175 ? -29.661 8.920 26.573 1.00 85.50 175 GLY A C 1
ATOM 1326 O O . GLY A 1 175 ? -30.737 8.333 26.447 1.00 85.50 175 GLY A O 1
ATOM 1327 N N . LYS A 1 176 ? -28.520 8.446 26.061 1.00 89.62 176 LYS A N 1
ATOM 1328 C CA . LYS A 1 176 ? -28.419 7.204 25.289 1.00 89.62 176 LYS A CA 1
ATOM 1329 C C . LYS A 1 176 ? -27.468 6.229 25.957 1.00 89.62 176 LYS A C 1
ATOM 1331 O O . LYS A 1 176 ? -26.398 6.621 26.411 1.00 89.62 176 LYS A O 1
ATOM 1336 N N . MET A 1 177 ? -27.848 4.959 25.972 1.00 90.50 177 MET A N 1
ATOM 1337 C CA . MET A 1 177 ? -27.037 3.874 26.497 1.00 90.50 177 MET A CA 1
ATOM 1338 C C . MET A 1 177 ? -26.704 2.885 25.380 1.00 90.50 177 MET A C 1
ATOM 1340 O O . MET A 1 177 ? -27.566 2.419 24.635 1.00 90.50 177 MET A O 1
ATOM 1344 N N . TYR A 1 178 ? -25.425 2.573 25.245 1.00 91.75 178 TYR A N 1
ATOM 1345 C CA . TYR A 1 178 ? -24.943 1.469 24.436 1.00 91.75 178 TYR A CA 1
ATOM 1346 C C . TYR A 1 178 ? -24.837 0.222 25.304 1.00 91.75 178 TYR A C 1
ATOM 1348 O O . TYR A 1 178 ? -24.331 0.299 26.420 1.00 91.75 178 TYR A O 1
ATOM 1356 N N . TRP A 1 179 ? -25.245 -0.924 24.766 1.00 91.81 179 TRP A N 1
ATOM 1357 C CA . TRP A 1 179 ? -25.059 -2.242 25.366 1.00 91.81 179 TRP A CA 1
ATOM 1358 C C . TRP A 1 179 ? -24.273 -3.139 24.416 1.00 91.81 179 TRP A C 1
ATOM 1360 O O . TRP A 1 179 ? -24.547 -3.180 23.216 1.00 91.81 179 TRP A O 1
ATOM 1370 N N . SER A 1 180 ? -23.324 -3.907 24.950 1.00 90.88 180 SER A N 1
ATOM 1371 C CA . SER A 1 180 ? -22.686 -4.972 24.179 1.00 90.88 180 SER A CA 1
ATOM 1372 C C . SER A 1 180 ? -23.675 -6.087 23.867 1.00 90.88 180 SER A C 1
ATOM 1374 O O . SER A 1 180 ? -24.617 -6.349 24.616 1.00 90.88 180 SER A O 1
ATOM 1376 N N . ARG A 1 181 ? -23.385 -6.848 22.809 1.00 89.56 181 ARG A N 1
ATOM 1377 C CA . ARG A 1 181 ? -24.143 -8.057 22.464 1.00 89.56 181 ARG A CA 1
ATOM 1378 C C . ARG A 1 181 ? -24.266 -9.038 23.636 1.00 89.56 181 ARG A C 1
ATOM 1380 O O . ARG A 1 181 ? -25.339 -9.575 23.868 1.00 89.56 181 ARG A O 1
ATOM 1387 N N . SER A 1 182 ? -23.200 -9.202 24.423 1.00 90.75 182 SER A N 1
ATOM 1388 C CA . SER A 1 182 ? -23.216 -10.077 25.600 1.00 90.75 182 SER A CA 1
ATOM 1389 C C . SER A 1 182 ? -24.171 -9.618 26.711 1.00 90.75 182 SER A C 1
ATOM 1391 O O . SER A 1 182 ? -24.624 -10.457 27.483 1.00 90.75 182 SER A O 1
ATOM 1393 N N . MET A 1 183 ? -24.493 -8.319 26.805 1.00 91.31 183 MET A N 1
ATOM 1394 C CA . MET A 1 183 ? -25.505 -7.810 27.740 1.00 91.31 183 MET A CA 1
ATOM 1395 C C . MET A 1 183 ? -26.907 -8.247 27.306 1.00 91.31 183 MET A C 1
ATOM 1397 O O . MET A 1 183 ? -27.654 -8.799 28.113 1.00 91.31 183 MET A O 1
ATOM 1401 N N . TYR A 1 184 ? -27.227 -8.065 26.019 1.00 91.69 184 TYR A N 1
ATOM 1402 C CA . TYR A 1 184 ? -28.482 -8.540 25.431 1.00 91.69 184 TYR A CA 1
ATOM 1403 C C . TYR A 1 184 ? -28.638 -10.054 25.607 1.00 91.69 184 TYR A C 1
ATOM 1405 O O . TYR A 1 184 ? -29.659 -10.497 26.127 1.00 91.69 184 TYR A O 1
ATOM 1413 N N . ASP A 1 185 ? -27.594 -10.830 25.292 1.00 89.94 185 ASP A N 1
ATOM 1414 C CA . ASP A 1 185 ? -27.591 -12.290 25.454 1.00 89.94 185 ASP A CA 1
ATOM 1415 C C . ASP A 1 185 ? -27.816 -12.716 26.919 1.00 89.94 185 ASP A C 1
ATOM 1417 O O . ASP A 1 185 ? -28.468 -13.726 27.181 1.00 89.94 185 ASP A O 1
ATOM 1421 N N . MET A 1 186 ? -27.287 -11.960 27.889 1.00 90.19 186 MET A N 1
ATOM 1422 C CA . MET A 1 186 ? -27.438 -12.262 29.317 1.00 90.19 186 MET A CA 1
ATOM 1423 C C . MET A 1 186 ? -28.840 -11.954 29.848 1.00 90.19 186 MET A C 1
ATOM 1425 O O . MET A 1 186 ? -29.327 -12.662 30.728 1.00 90.19 186 MET A O 1
ATOM 1429 N N . LEU A 1 187 ? -29.472 -10.900 29.331 1.00 91.12 187 LEU A N 1
ATOM 1430 C CA . LEU A 1 187 ? -30.826 -10.488 29.702 1.00 91.12 187 LEU A CA 1
ATOM 1431 C C . LEU A 1 187 ? -31.910 -11.094 28.789 1.00 91.12 187 LEU A C 1
ATOM 1433 O O . LEU A 1 187 ? -33.096 -10.869 29.022 1.00 91.12 187 LEU A O 1
ATOM 1437 N N . GLY A 1 188 ? -31.517 -11.874 27.779 1.00 91.00 188 GLY A N 1
ATOM 1438 C CA . GLY A 1 188 ? -32.411 -12.595 26.872 1.00 91.00 188 GLY A CA 1
ATOM 1439 C C . GLY A 1 188 ? -33.098 -11.724 25.816 1.00 91.00 188 GLY A C 1
ATOM 1440 O O . GLY A 1 188 ? -34.039 -12.189 25.175 1.00 91.00 188 GLY A O 1
ATOM 1441 N N . TYR A 1 189 ? -32.665 -10.476 25.640 1.00 91.00 189 TYR A N 1
ATOM 1442 C CA . TYR A 1 189 ? -33.231 -9.555 24.652 1.00 91.00 189 TYR A CA 1
ATOM 1443 C C . TYR A 1 189 ? -32.586 -9.748 23.275 1.00 91.00 189 TYR A C 1
ATOM 1445 O O . TYR A 1 189 ? -31.438 -10.181 23.167 1.00 91.00 189 TYR A O 1
ATOM 1453 N N . GLU A 1 190 ? -33.307 -9.399 22.206 1.00 89.50 190 GLU A N 1
ATOM 1454 C CA . GLU A 1 190 ? -32.715 -9.382 20.867 1.00 89.50 190 GLU A CA 1
ATOM 1455 C C . GLU A 1 190 ? -31.670 -8.259 20.763 1.00 89.50 190 GLU A C 1
ATOM 1457 O O . GLU A 1 190 ? -31.956 -7.124 21.159 1.00 89.50 190 GLU A O 1
ATOM 1462 N N . PRO A 1 191 ? -30.464 -8.541 20.234 1.00 86.50 191 PRO A N 1
ATOM 1463 C CA . PRO A 1 191 ? -29.449 -7.519 20.042 1.00 86.50 191 PRO A CA 1
ATOM 1464 C C . PRO A 1 191 ? -29.967 -6.399 19.144 1.00 86.50 191 PRO A C 1
ATOM 1466 O O . PRO A 1 191 ? -30.419 -6.645 18.024 1.00 86.50 191 PRO A O 1
ATOM 1469 N N . CYS A 1 192 ? -29.851 -5.167 19.626 1.00 83.56 192 CYS A N 1
ATOM 1470 C CA . CYS A 1 192 ? -30.194 -3.982 18.864 1.00 83.56 192 CYS A CA 1
ATOM 1471 C C . CYS A 1 192 ? -28.923 -3.207 18.503 1.00 83.56 192 CYS A C 1
ATOM 1473 O O . CYS A 1 192 ? -28.122 -2.889 19.382 1.00 83.56 192 CYS A O 1
ATOM 1475 N N . ASP A 1 193 ? -28.755 -2.878 17.219 1.00 73.94 193 ASP A N 1
ATOM 1476 C CA . ASP A 1 193 ? -27.634 -2.051 16.738 1.00 73.94 193 ASP A CA 1
ATOM 1477 C C . ASP A 1 193 ? -27.827 -0.556 17.049 1.00 73.94 193 ASP A C 1
ATOM 1479 O O . ASP A 1 193 ? -26.926 0.258 16.833 1.00 73.94 193 ASP A O 1
ATOM 1483 N N . THR A 1 194 ? -28.998 -0.162 17.557 1.00 78.12 194 THR A N 1
ATOM 1484 C CA . THR A 1 194 ? -29.250 1.208 18.004 1.00 78.12 194 THR A CA 1
ATOM 1485 C C . THR A 1 194 ? -29.027 1.351 19.501 1.00 78.12 194 THR A C 1
ATOM 1487 O O . THR A 1 194 ? -29.326 0.453 20.281 1.00 78.12 194 THR A O 1
ATOM 1490 N N . MET A 1 195 ? -28.529 2.521 19.903 1.00 83.69 195 MET A N 1
ATOM 1491 C CA . MET A 1 195 ? -28.454 2.892 21.313 1.00 83.69 195 MET A CA 1
ATOM 1492 C C . MET A 1 195 ? -29.850 2.908 21.934 1.00 83.69 195 MET A C 1
ATOM 1494 O O . MET A 1 195 ? -30.765 3.511 21.367 1.00 83.69 195 MET A O 1
ATOM 1498 N N . LEU A 1 196 ? -29.961 2.305 23.112 1.00 86.94 196 LEU A N 1
ATOM 1499 C CA . LEU A 1 196 ? -31.152 2.346 23.942 1.00 86.94 196 LEU A CA 1
ATOM 1500 C C . LEU A 1 196 ? -31.316 3.756 24.496 1.00 86.94 196 LEU A C 1
ATOM 1502 O O . LEU A 1 196 ? -30.339 4.437 24.829 1.00 86.94 196 LEU A O 1
ATOM 1506 N N . SER A 1 197 ? -32.551 4.217 24.588 1.00 86.19 197 SER A N 1
ATOM 1507 C CA . SER A 1 197 ? -32.848 5.395 25.382 1.00 86.19 197 SER A CA 1
ATOM 1508 C C . SER A 1 197 ? -32.671 5.073 26.861 1.00 86.19 197 SER A C 1
ATOM 1510 O O . SER A 1 197 ? -32.884 3.953 27.322 1.00 86.19 197 SER A O 1
ATOM 1512 N N . PHE A 1 198 ? -32.291 6.092 27.616 1.00 84.12 198 PHE A N 1
ATOM 1513 C CA . PHE A 1 198 ? -32.195 6.017 29.064 1.00 84.12 198 PHE A CA 1
ATOM 1514 C C . PHE A 1 198 ? -33.478 5.464 29.724 1.00 84.12 198 PHE A C 1
ATOM 1516 O O . PHE A 1 198 ? -33.390 4.606 30.597 1.00 84.12 198 PHE A O 1
ATOM 1523 N N . GLY A 1 199 ? -34.659 5.890 29.258 1.00 84.56 199 GLY A N 1
ATOM 1524 C CA . GLY A 1 199 ? -35.943 5.436 29.807 1.00 84.56 199 GLY A CA 1
ATOM 1525 C C . GLY A 1 199 ? -36.229 3.953 29.556 1.00 84.56 199 GLY A C 1
ATOM 1526 O O . GLY A 1 199 ? -36.729 3.276 30.444 1.00 84.56 199 GLY A O 1
ATOM 1527 N N . GLU A 1 200 ? -35.848 3.418 28.391 1.00 87.62 200 GLU A N 1
ATOM 1528 C CA . GLU A 1 200 ? -36.012 1.984 28.092 1.00 87.62 200 GLU A CA 1
ATOM 1529 C C . GLU A 1 200 ? -35.199 1.096 29.044 1.00 87.62 200 GLU A C 1
ATOM 1531 O O . GLU A 1 200 ? -35.625 -0.010 29.373 1.00 87.62 200 GLU A O 1
ATOM 1536 N N . VAL A 1 201 ? -34.035 1.575 29.495 1.00 89.00 201 VAL A N 1
ATOM 1537 C CA . VAL A 1 201 ? -33.201 0.853 30.465 1.00 89.00 201 VAL A CA 1
ATOM 1538 C C . VAL A 1 201 ? -33.756 0.986 31.884 1.00 89.00 201 VAL A C 1
ATOM 1540 O O . VAL A 1 201 ? -33.712 0.020 32.642 1.00 89.00 201 VAL A O 1
ATOM 1543 N N . ASP A 1 202 ? -34.302 2.146 32.245 1.00 88.25 202 ASP A N 1
ATOM 1544 C CA . ASP A 1 202 ? -34.911 2.361 33.561 1.00 88.25 202 ASP A CA 1
ATOM 1545 C C . ASP A 1 202 ? -36.183 1.509 33.757 1.00 88.25 202 ASP A C 1
ATOM 1547 O O . ASP A 1 202 ? -36.362 0.875 34.793 1.00 88.25 202 ASP A O 1
ATOM 1551 N N . GLU A 1 203 ? -37.001 1.344 32.709 1.00 89.62 203 GLU A N 1
ATOM 1552 C CA . GLU A 1 203 ? -38.227 0.521 32.739 1.00 89.62 203 GLU A CA 1
ATOM 1553 C C . GLU A 1 203 ? -37.999 -0.967 33.055 1.00 89.62 203 GLU A C 1
ATOM 1555 O O . GLU A 1 203 ? -38.928 -1.689 33.443 1.00 89.62 203 GLU A O 1
ATOM 1560 N N . ILE A 1 204 ? -36.782 -1.458 32.835 1.00 91.12 204 ILE A N 1
ATOM 1561 C CA . ILE A 1 204 ? -36.402 -2.845 33.108 1.00 91.12 204 ILE A CA 1
ATOM 1562 C C . ILE A 1 204 ? -35.603 -2.983 34.404 1.00 91.12 204 ILE A C 1
ATOM 1564 O O . ILE A 1 204 ? -35.232 -4.105 34.746 1.00 91.12 204 ILE A O 1
ATOM 1568 N N . ILE A 1 205 ? -35.354 -1.902 35.141 1.00 91.88 205 ILE A N 1
ATOM 1569 C CA . ILE A 1 205 ? -34.817 -1.952 36.502 1.00 91.88 205 ILE A CA 1
ATOM 1570 C C . ILE A 1 205 ? -35.977 -2.153 37.479 1.00 91.88 205 ILE A C 1
ATOM 1572 O O . ILE A 1 205 ? -37.111 -1.727 37.259 1.00 91.88 205 ILE A O 1
ATOM 1576 N N . HIS A 1 206 ? -35.730 -2.903 38.548 1.00 92.31 206 HIS A N 1
ATOM 1577 C CA . HIS A 1 206 ? -36.753 -3.147 39.553 1.00 92.31 206 HIS A CA 1
ATOM 1578 C C . HIS A 1 206 ? -37.092 -1.843 40.302 1.00 92.31 206 HIS A C 1
ATOM 1580 O O . HIS A 1 206 ? -36.176 -1.198 40.807 1.00 92.31 206 HIS A O 1
ATOM 1586 N N . PRO A 1 207 ? -38.380 -1.490 40.481 1.00 88.62 207 PRO A N 1
ATOM 1587 C CA . PRO A 1 207 ? -38.790 -0.195 41.043 1.00 88.62 207 PRO A CA 1
ATOM 1588 C C . PRO A 1 207 ? -38.281 0.066 42.471 1.00 88.62 207 PRO A C 1
ATOM 1590 O O . PRO A 1 207 ? -38.077 1.211 42.855 1.00 88.62 207 PRO A O 1
ATOM 1593 N N . ASP A 1 208 ? -38.053 -0.990 43.258 1.00 90.31 208 ASP A N 1
ATOM 1594 C CA . ASP A 1 208 ? -37.486 -0.872 44.614 1.00 90.31 208 ASP A CA 1
ATOM 1595 C C . ASP A 1 208 ? -35.964 -0.621 44.653 1.00 90.31 208 ASP A C 1
ATOM 1597 O O . ASP A 1 208 ? -35.440 -0.303 45.720 1.00 90.31 208 ASP A O 1
ATOM 1601 N N . ASP A 1 209 ? -35.239 -0.815 43.544 1.00 85.44 209 ASP A N 1
ATOM 1602 C CA . ASP A 1 209 ? -33.766 -0.757 43.518 1.00 85.44 209 ASP A CA 1
ATOM 1603 C C . ASP A 1 209 ? -33.218 0.622 43.091 1.00 85.44 209 ASP A C 1
ATOM 1605 O O . ASP A 1 209 ? -32.002 0.804 43.014 1.00 85.44 209 ASP A O 1
ATOM 1609 N N . GLY A 1 210 ? -34.106 1.603 42.891 1.00 75.00 210 GLY A N 1
ATOM 1610 C CA . GLY A 1 210 ? -33.776 2.990 42.551 1.00 75.00 210 GLY A CA 1
ATOM 1611 C C . GLY A 1 210 ? -33.985 3.333 41.075 1.00 75.00 210 GLY A C 1
ATOM 1612 O O . GLY A 1 210 ? -34.154 2.453 40.236 1.00 75.00 210 GLY A O 1
ATOM 1613 N N . ASP A 1 211 ? -33.974 4.634 40.785 1.00 80.88 211 ASP A N 1
ATOM 1614 C CA . ASP A 1 211 ? -34.136 5.219 39.447 1.00 80.88 211 ASP A CA 1
ATOM 1615 C C . ASP A 1 211 ? -32.764 5.687 38.936 1.00 80.88 211 ASP A C 1
ATOM 1617 O O . ASP A 1 211 ? -31.993 6.341 39.658 1.00 80.88 211 ASP A O 1
ATOM 1621 N N . LEU A 1 212 ? -32.440 5.372 37.681 1.00 80.50 212 LEU A N 1
ATOM 1622 C CA . LEU A 1 212 ? -31.204 5.836 37.052 1.00 80.50 212 LEU A CA 1
ATOM 1623 C C . LEU A 1 212 ? -31.102 7.373 37.002 1.00 80.50 212 LEU A C 1
ATOM 1625 O O . LEU A 1 212 ? -29.999 7.899 36.845 1.00 80.50 212 LEU A O 1
ATOM 1629 N N . PHE A 1 213 ? -32.205 8.111 37.145 1.00 82.31 213 PHE A N 1
ATOM 1630 C CA . PHE A 1 213 ? -32.251 9.571 37.072 1.00 82.31 213 PHE A CA 1
ATOM 1631 C C . PHE A 1 213 ? -31.654 10.199 38.329 1.00 82.31 213 PHE A C 1
ATOM 1633 O O . PHE A 1 213 ? -30.872 11.148 38.247 1.00 82.31 213 PHE A O 1
ATOM 1640 N N . GLU A 1 214 ? -31.949 9.625 39.497 1.00 84.06 214 GLU A N 1
ATOM 1641 C CA . GLU A 1 214 ? -31.287 10.007 40.745 1.00 84.06 214 GLU A CA 1
ATOM 1642 C C . GLU A 1 214 ? -29.787 9.714 40.671 1.00 84.06 214 GLU A C 1
ATOM 1644 O O . GLU A 1 214 ? -28.970 10.540 41.081 1.00 84.06 214 GLU A O 1
ATOM 1649 N N . LEU A 1 215 ? -29.408 8.572 40.086 1.00 85.25 215 LEU A N 1
ATOM 1650 C CA . LEU A 1 215 ? -28.003 8.237 39.874 1.00 85.25 215 LEU A CA 1
ATOM 1651 C C . LEU A 1 215 ? -27.314 9.232 38.927 1.00 85.25 215 LEU A C 1
ATOM 1653 O O . LEU A 1 215 ? -26.206 9.677 39.228 1.00 85.25 215 LEU A O 1
ATOM 1657 N N . ALA A 1 216 ? -27.973 9.621 37.829 1.00 84.00 216 ALA A N 1
ATOM 1658 C CA . ALA A 1 216 ? -27.479 10.626 36.887 1.00 84.00 216 ALA A CA 1
ATOM 1659 C C . ALA A 1 216 ? -27.199 11.958 37.594 1.00 84.00 216 ALA A C 1
ATOM 1661 O O . ALA A 1 216 ? -26.117 12.525 37.446 1.00 84.00 216 ALA A O 1
ATOM 1662 N N . ASN A 1 217 ? -28.158 12.436 38.394 1.00 85.38 217 ASN A N 1
ATOM 1663 C CA . ASN A 1 217 ? -28.042 13.712 39.098 1.00 85.38 217 ASN A CA 1
ATOM 1664 C C . ASN A 1 217 ? -26.861 13.709 40.067 1.00 85.38 217 ASN A C 1
ATOM 1666 O O . ASN A 1 217 ? -26.050 14.630 40.032 1.00 85.38 217 ASN A O 1
ATOM 1670 N N . ARG A 1 218 ? -26.685 12.635 40.844 1.00 86.25 218 ARG A N 1
ATOM 1671 C CA . ARG A 1 218 ? -25.554 12.506 41.779 1.00 86.25 218 ARG A CA 1
ATOM 1672 C C . ARG A 1 218 ? -24.197 12.484 41.071 1.00 86.25 218 ARG A C 1
ATOM 1674 O O . ARG A 1 218 ? -23.210 12.988 41.606 1.00 86.25 218 ARG A O 1
ATOM 1681 N N . ILE A 1 219 ? -24.132 11.928 39.861 1.00 85.88 219 ILE A N 1
ATOM 1682 C CA . ILE A 1 219 ? -22.921 11.951 39.028 1.00 85.88 219 ILE A CA 1
ATOM 1683 C C . ILE A 1 219 ? -22.653 13.363 38.492 1.00 85.88 219 ILE A C 1
ATOM 1685 O O . ILE A 1 219 ? -21.526 13.851 38.574 1.00 85.88 219 ILE A O 1
ATOM 1689 N N . VAL A 1 220 ? -23.680 14.046 37.979 1.00 83.94 220 VAL A N 1
ATOM 1690 C CA . VAL A 1 220 ? -23.568 15.418 37.448 1.00 83.94 220 VAL A CA 1
ATOM 1691 C C . VAL A 1 220 ? -23.198 16.418 38.547 1.00 83.94 220 VAL A C 1
ATOM 1693 O O . VAL A 1 220 ? -22.364 17.297 38.328 1.00 83.94 220 VAL A O 1
ATOM 1696 N N . GLU A 1 221 ? -23.746 16.250 39.750 1.00 86.19 221 GLU A N 1
ATOM 1697 C CA . GLU A 1 221 ? -23.405 17.024 40.950 1.00 86.19 221 GLU A CA 1
ATOM 1698 C C . GLU A 1 221 ? -22.012 16.676 41.511 1.00 86.19 221 GLU A C 1
ATOM 1700 O O . GLU A 1 221 ? -21.547 17.311 42.459 1.00 86.19 221 GLU A O 1
ATOM 1705 N N . ARG A 1 222 ? -21.306 15.720 40.884 1.00 81.88 222 ARG A N 1
ATOM 1706 C CA . ARG A 1 222 ? -19.980 15.213 41.269 1.00 81.88 222 ARG A CA 1
ATOM 1707 C C . ARG A 1 222 ? -19.933 14.633 42.683 1.00 81.88 222 ARG A C 1
ATOM 1709 O O . ARG A 1 222 ? -18.874 14.607 43.307 1.00 81.88 222 ARG A O 1
ATOM 1716 N N . GLU A 1 223 ? -21.060 14.136 43.184 1.00 83.25 223 GLU A N 1
ATOM 1717 C CA . GLU A 1 223 ? -21.100 13.388 44.442 1.00 83.25 223 GLU A CA 1
ATOM 1718 C C . GLU A 1 223 ? -20.486 11.993 44.292 1.00 83.25 223 GLU A C 1
ATOM 1720 O O . GLU A 1 223 ? -20.014 11.407 45.267 1.00 83.25 223 GLU A O 1
ATOM 1725 N N . ILE A 1 224 ? -20.519 11.450 43.071 1.00 82.81 224 ILE A N 1
ATOM 1726 C CA . ILE A 1 224 ? -20.026 10.119 42.739 1.00 82.81 224 ILE A CA 1
ATOM 1727 C C . ILE A 1 224 ? -19.226 10.172 41.432 1.00 82.81 224 ILE A C 1
ATOM 1729 O O . ILE A 1 224 ? -19.690 10.718 40.435 1.00 82.81 224 ILE A O 1
ATOM 1733 N N . ASP A 1 225 ? -18.051 9.549 41.425 1.00 83.56 225 ASP A N 1
ATOM 1734 C CA . ASP A 1 225 ? -17.152 9.417 40.269 1.00 83.56 225 ASP A CA 1
ATOM 1735 C C . ASP A 1 225 ? -17.084 7.981 39.699 1.00 83.56 225 ASP A C 1
ATOM 1737 O O . ASP A 1 225 ? -16.527 7.747 38.623 1.00 83.56 225 ASP A O 1
ATOM 1741 N N . HIS A 1 226 ? -17.684 7.008 40.391 1.00 86.19 226 HIS A N 1
ATOM 1742 C CA . HIS A 1 226 ? -17.779 5.612 39.968 1.00 86.19 226 HIS A CA 1
ATOM 1743 C C . HIS A 1 226 ? -19.090 4.954 40.420 1.00 86.19 226 HIS A C 1
ATOM 1745 O O . HIS A 1 226 ? -19.612 5.209 41.499 1.00 86.19 226 HIS A O 1
ATOM 1751 N N . ILE A 1 227 ? -19.607 4.034 39.616 1.00 87.88 227 ILE A N 1
ATOM 1752 C CA . ILE A 1 227 ? -20.772 3.212 39.943 1.00 87.88 227 ILE A CA 1
ATOM 1753 C C . ILE A 1 227 ? -20.260 1.823 40.343 1.00 87.88 227 ILE A C 1
ATOM 1755 O O . ILE A 1 227 ? -19.516 1.212 39.583 1.00 87.88 227 ILE A O 1
ATOM 1759 N N . ASP A 1 228 ? -20.664 1.308 41.506 1.00 90.88 228 ASP A N 1
ATOM 1760 C CA . ASP A 1 228 ? -20.595 -0.121 41.866 1.00 90.88 228 ASP A CA 1
ATOM 1761 C C . ASP A 1 228 ? -21.861 -0.470 42.655 1.00 90.88 228 ASP A C 1
ATOM 1763 O O . ASP A 1 228 ? -21.9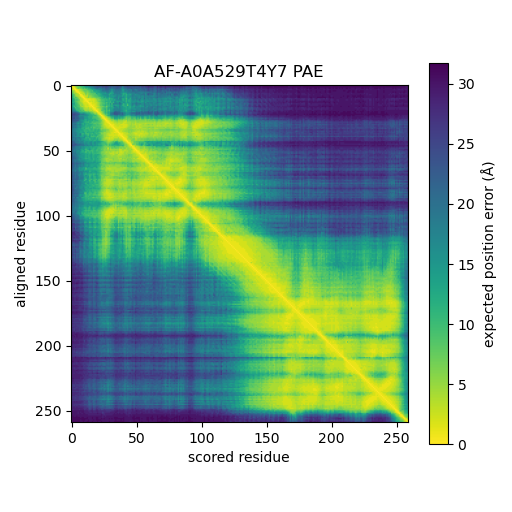35 -0.263 43.865 1.00 90.88 228 ASP A O 1
ATOM 1767 N N . GLN A 1 229 ? -22.898 -0.917 41.949 1.00 89.00 229 GLN A N 1
ATOM 1768 C CA . GLN A 1 229 ? -24.216 -1.172 42.531 1.00 89.00 229 GLN A CA 1
ATOM 1769 C C . GLN A 1 229 ? -24.762 -2.519 42.083 1.00 89.00 229 GLN A C 1
ATOM 1771 O O . GLN A 1 229 ? -24.492 -2.978 40.972 1.00 89.00 229 GLN A O 1
ATOM 1776 N N . VAL A 1 230 ? -25.537 -3.152 42.961 1.00 92.44 230 VAL A N 1
ATOM 1777 C CA . VAL A 1 230 ? -26.230 -4.410 42.687 1.00 92.44 230 VAL A CA 1
ATOM 1778 C C . VAL A 1 230 ? -27.726 -4.133 42.675 1.00 92.44 230 VAL A C 1
ATOM 1780 O O . VAL A 1 230 ? -28.258 -3.664 43.674 1.00 92.44 230 VAL A O 1
ATOM 1783 N N . PHE A 1 231 ? -28.388 -4.438 41.566 1.00 92.50 231 PHE A N 1
ATOM 1784 C CA . PHE A 1 231 ? -29.821 -4.221 41.375 1.00 92.50 231 PHE A CA 1
ATOM 1785 C C . PHE A 1 231 ? -30.425 -5.342 40.534 1.00 92.50 231 PHE A C 1
ATOM 1787 O O . PHE A 1 231 ? -29.719 -6.125 39.890 1.00 92.50 231 PHE A O 1
ATOM 1794 N N . ARG A 1 232 ? -31.748 -5.452 40.559 1.00 94.56 232 ARG A N 1
ATOM 1795 C CA . ARG A 1 232 ? -32.499 -6.416 39.762 1.00 94.56 232 ARG A CA 1
ATOM 1796 C C . ARG A 1 232 ? -32.878 -5.796 38.425 1.00 94.56 232 ARG A C 1
ATOM 1798 O O . ARG A 1 232 ? -33.441 -4.707 38.377 1.00 94.56 232 ARG A O 1
ATOM 1805 N N . MET A 1 233 ? -32.613 -6.531 37.350 1.00 93.94 233 MET A N 1
ATOM 1806 C CA . MET A 1 233 ? -33.081 -6.215 36.002 1.00 93.94 233 MET A CA 1
ATOM 1807 C C . MET A 1 233 ? -34.073 -7.269 35.519 1.00 93.94 233 MET A C 1
ATOM 1809 O O . MET A 1 233 ? -33.948 -8.452 35.849 1.00 93.94 233 MET A O 1
ATOM 1813 N N . ARG A 1 234 ? -35.063 -6.852 34.732 1.00 94.81 234 ARG A N 1
ATOM 1814 C CA . ARG A 1 234 ? -36.058 -7.735 34.130 1.00 94.81 234 ARG A CA 1
ATOM 1815 C C . ARG A 1 234 ? -35.450 -8.420 32.914 1.00 94.81 234 ARG A C 1
ATOM 1817 O O . ARG A 1 234 ? -35.102 -7.761 31.936 1.00 94.81 234 ARG A O 1
ATOM 1824 N N . HIS A 1 235 ? -35.353 -9.738 32.971 1.00 94.94 235 HIS A N 1
ATOM 1825 C CA . HIS A 1 235 ? -34.990 -10.573 31.834 1.00 94.94 235 HIS A CA 1
ATOM 1826 C C . HIS A 1 235 ? -36.171 -10.673 30.850 1.00 94.94 235 HIS A C 1
ATOM 1828 O O . HIS A 1 235 ? -37.327 -10.481 31.234 1.00 94.94 235 HIS A O 1
ATOM 1834 N N . ALA A 1 236 ? -35.901 -10.989 29.584 1.00 92.94 236 ALA A N 1
ATOM 1835 C CA . ALA A 1 236 ? -36.909 -11.031 28.520 1.00 92.94 236 ALA A CA 1
ATOM 1836 C C . ALA A 1 236 ? -38.034 -12.064 28.742 1.00 92.94 236 ALA A C 1
ATOM 1838 O O . ALA A 1 236 ? -39.129 -11.915 28.206 1.00 92.94 236 ALA A O 1
ATOM 1839 N N . ASP A 1 237 ? -37.801 -13.091 29.562 1.00 93.06 237 ASP A N 1
ATOM 1840 C CA . ASP A 1 237 ? -38.830 -14.056 29.991 1.00 93.06 237 ASP A CA 1
ATOM 1841 C C . ASP A 1 237 ? -39.677 -13.575 31.188 1.00 93.06 237 ASP A C 1
ATOM 1843 O O . ASP A 1 237 ? -40.560 -14.293 31.658 1.00 93.06 237 ASP A O 1
ATOM 1847 N N . GLY A 1 238 ? -39.429 -12.355 31.669 1.00 90.44 238 GLY A N 1
ATOM 1848 C CA . GLY A 1 238 ? -40.180 -11.695 32.732 1.00 90.44 238 GLY A CA 1
ATOM 1849 C C . GLY A 1 238 ? -39.650 -11.931 34.147 1.00 90.44 238 GLY A C 1
ATOM 1850 O O . GLY A 1 238 ? -40.195 -11.344 35.082 1.00 90.44 238 GLY A O 1
ATOM 1851 N N . GLN A 1 239 ? -38.606 -12.745 34.340 1.00 94.75 239 GLN A N 1
ATOM 1852 C CA . GLN A 1 239 ? -38.017 -12.945 35.668 1.00 94.75 239 GLN A CA 1
ATOM 1853 C C . GLN A 1 239 ? -37.031 -11.828 36.041 1.00 94.75 239 GLN A C 1
ATOM 1855 O O . GLN A 1 239 ? -36.420 -11.192 35.182 1.00 94.75 239 GLN A O 1
ATOM 1860 N N . TRP A 1 240 ? -36.843 -11.608 37.342 1.00 95.31 240 TRP A N 1
ATOM 1861 C CA . TRP A 1 240 ? -35.859 -10.656 37.856 1.00 95.31 240 TRP A CA 1
ATOM 1862 C C . TRP A 1 240 ? -34.501 -11.327 38.044 1.00 95.31 240 TRP A C 1
ATOM 1864 O O . TRP A 1 240 ? -34.393 -12.340 38.738 1.00 95.31 240 TRP A O 1
ATOM 1874 N N . VAL A 1 241 ? -33.459 -10.736 37.466 1.00 93.69 241 VAL A N 1
ATOM 1875 C CA . VAL A 1 241 ? -32.079 -11.218 37.546 1.00 93.69 241 VAL A CA 1
ATOM 1876 C C . VAL A 1 241 ? -31.234 -10.185 38.276 1.00 93.69 241 VAL A C 1
ATOM 1878 O O . VAL A 1 241 ? -31.289 -8.996 37.976 1.00 93.69 241 VAL A O 1
ATOM 1881 N N . TRP A 1 242 ? -30.451 -10.641 39.251 1.00 93.75 242 TRP A N 1
ATOM 1882 C CA . TRP A 1 242 ? -29.512 -9.784 39.966 1.00 93.75 242 TRP A CA 1
ATOM 1883 C C . TRP A 1 242 ? -28.307 -9.464 39.091 1.00 93.75 242 TRP A C 1
ATOM 1885 O O . TRP A 1 242 ? -27.599 -10.364 38.637 1.00 93.75 242 TRP A O 1
ATOM 1895 N N . MET A 1 243 ? -28.052 -8.175 38.919 1.00 92.62 243 MET A N 1
ATOM 1896 C CA . MET A 1 243 ? -26.967 -7.631 38.122 1.00 92.62 243 MET A CA 1
ATOM 1897 C C . MET A 1 243 ? -26.106 -6.732 38.999 1.00 92.62 243 MET A C 1
ATOM 1899 O O . MET A 1 243 ? -26.615 -6.016 39.858 1.00 92.62 243 MET A O 1
ATOM 1903 N N . ARG A 1 244 ? -24.788 -6.762 38.788 1.00 93.12 244 ARG A N 1
ATOM 1904 C CA . ARG A 1 244 ? -23.872 -5.783 39.379 1.00 93.12 244 ARG A CA 1
ATOM 1905 C C . ARG A 1 244 ? -23.349 -4.874 38.281 1.00 93.12 244 ARG A C 1
ATOM 1907 O O . ARG A 1 244 ? -22.582 -5.338 37.438 1.00 93.12 244 ARG A O 1
ATOM 1914 N N . ALA A 1 245 ? -23.725 -3.602 38.304 1.00 91.50 245 ALA A N 1
ATOM 1915 C CA . ALA A 1 245 ? -23.175 -2.616 37.388 1.00 91.50 245 ALA A CA 1
ATOM 1916 C C . ALA A 1 245 ? -21.932 -1.978 37.992 1.00 91.50 245 ALA A C 1
ATOM 1918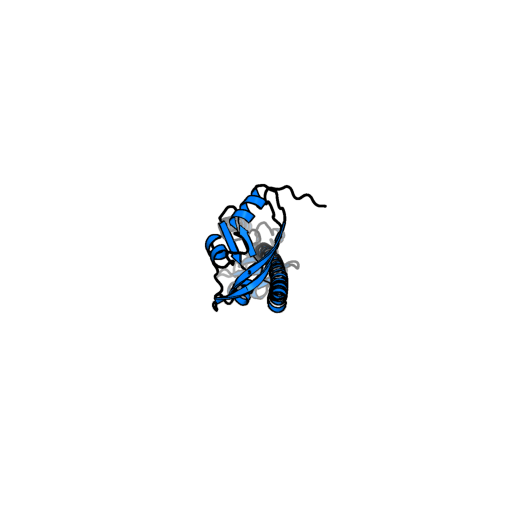 O O . ALA A 1 245 ? -21.940 -1.532 39.140 1.00 91.50 245 ALA A O 1
ATOM 1919 N N . ARG A 1 246 ? -20.875 -1.922 37.181 1.00 92.25 246 ARG A N 1
ATOM 1920 C CA . ARG A 1 246 ? -19.656 -1.185 37.484 1.00 92.25 246 ARG A CA 1
ATOM 1921 C C . ARG A 1 246 ? -19.312 -0.259 36.340 1.00 92.25 246 ARG A C 1
ATOM 1923 O O . ARG A 1 246 ? -19.240 -0.726 35.207 1.00 92.25 246 ARG A O 1
ATOM 1930 N N . ALA A 1 247 ? -19.075 1.006 36.645 1.00 90.81 247 ALA A N 1
ATOM 1931 C CA . ALA A 1 247 ? -18.611 1.984 35.674 1.00 90.81 247 ALA A CA 1
ATOM 1932 C C . ALA A 1 247 ? -17.772 3.063 36.347 1.00 90.81 247 ALA A C 1
ATOM 1934 O O . ALA A 1 247 ? -17.896 3.312 37.544 1.00 90.81 247 ALA A O 1
ATOM 1935 N N . GLN A 1 248 ? -16.930 3.708 35.555 1.00 89.25 248 GLN A N 1
ATOM 1936 C CA . GLN A 1 248 ? -16.215 4.908 35.952 1.00 89.25 248 GLN A CA 1
ATOM 1937 C C . GLN A 1 248 ? -16.709 6.054 35.082 1.00 89.25 248 GLN A C 1
ATOM 1939 O O . GLN A 1 248 ? -16.910 5.875 33.880 1.00 89.25 248 GLN A O 1
ATOM 1944 N N . VAL A 1 249 ? -16.926 7.214 35.690 1.00 87.25 249 VAL A N 1
ATOM 1945 C CA . VAL A 1 249 ? -17.368 8.399 34.963 1.00 87.25 249 VAL A CA 1
ATOM 1946 C C . VAL A 1 249 ? -16.139 9.030 34.317 1.00 87.25 249 VAL A C 1
ATOM 1948 O O . VAL A 1 249 ? -15.219 9.457 35.012 1.00 87.25 249 VAL A O 1
ATOM 1951 N N . SER A 1 250 ? -16.104 9.071 32.987 1.00 84.00 250 SER A N 1
ATOM 1952 C CA . SER A 1 250 ? -15.074 9.790 32.238 1.00 84.00 250 SER A CA 1
ATOM 1953 C C . SER A 1 250 ? -15.646 11.091 31.691 1.00 84.00 250 SER A C 1
ATOM 1955 O O . SER A 1 250 ? -16.616 11.063 30.935 1.00 84.00 250 SER A O 1
ATOM 1957 N N . ASP A 1 251 ? -15.028 12.215 32.040 1.00 76.62 251 ASP A N 1
ATOM 1958 C CA . ASP A 1 251 ? -15.313 13.513 31.433 1.00 76.62 251 ASP A CA 1
ATOM 1959 C C . ASP A 1 251 ? -14.328 13.733 30.267 1.00 76.62 251 ASP A C 1
ATOM 1961 O O . ASP A 1 251 ? -13.126 13.856 30.515 1.00 76.62 251 ASP A O 1
ATOM 1965 N N . PRO A 1 252 ? -14.787 13.750 29.000 1.00 66.69 252 PRO A N 1
ATOM 1966 C CA . PRO A 1 252 ? -13.902 13.920 27.851 1.00 66.69 252 PRO A CA 1
ATOM 1967 C C . PRO A 1 252 ? -13.228 15.301 27.784 1.00 66.69 252 PRO A C 1
ATOM 1969 O O . PRO A 1 252 ? -12.270 15.457 27.027 1.00 66.69 252 PRO A O 1
ATOM 1972 N N . GLU A 1 253 ? -13.691 16.293 28.555 1.00 63.03 253 GLU A N 1
ATOM 1973 C CA . GLU A 1 253 ? -13.053 17.613 28.671 1.00 63.03 253 GLU A CA 1
ATOM 1974 C C . GLU A 1 253 ? -12.168 17.755 29.922 1.00 63.03 253 GLU A C 1
ATOM 1976 O O . GLU A 1 253 ? -11.469 18.764 30.072 1.00 63.03 253 GLU A O 1
ATOM 1981 N N . ALA A 1 254 ? -12.135 16.758 30.813 1.00 57.62 254 ALA A N 1
ATOM 1982 C CA . ALA A 1 254 ? -11.224 16.778 31.950 1.00 57.62 254 ALA A CA 1
ATOM 1983 C C . ALA A 1 254 ? -9.782 16.502 31.480 1.00 57.62 254 ALA A C 1
ATOM 1985 O O . ALA A 1 254 ? -9.538 15.519 30.777 1.00 57.62 254 ALA A O 1
ATOM 1986 N N . PRO A 1 255 ? -8.795 17.336 31.863 1.00 44.91 255 PRO A N 1
ATOM 1987 C CA . PRO A 1 255 ? -7.404 17.068 31.531 1.00 44.91 255 PRO A CA 1
ATOM 1988 C C . PRO A 1 255 ? -6.988 15.734 32.156 1.00 44.91 255 PRO A C 1
ATOM 1990 O O . PRO A 1 255 ? -7.117 15.558 33.366 1.00 44.91 255 PRO A O 1
ATOM 1993 N N . GLU A 1 256 ? -6.494 14.809 31.329 1.00 42.16 256 GLU A N 1
ATOM 1994 C CA . GLU A 1 256 ? -5.898 13.539 31.754 1.00 42.16 256 GLU A CA 1
ATOM 1995 C C . GLU A 1 256 ? -4.798 13.821 32.790 1.00 42.16 256 GLU A C 1
ATOM 1997 O O . GLU A 1 256 ? -3.672 14.196 32.455 1.00 42.16 256 GLU A O 1
ATOM 2002 N N . ILE A 1 257 ? -5.114 13.660 34.075 1.00 43.78 257 ILE A N 1
ATOM 2003 C CA . ILE A 1 257 ? -4.094 13.599 35.117 1.00 43.78 257 ILE A CA 1
ATOM 2004 C C . ILE A 1 257 ? -3.587 12.160 35.114 1.00 43.78 257 ILE A C 1
ATOM 2006 O O . ILE A 1 257 ? -4.191 11.272 35.711 1.00 43.78 257 ILE A O 1
ATOM 2010 N N . GLN A 1 258 ? -2.486 11.929 34.397 1.00 37.25 258 GLN A N 1
ATOM 2011 C CA . GLN A 1 258 ? -1.679 10.722 34.565 1.00 37.25 258 GLN A CA 1
ATOM 2012 C C . GLN A 1 258 ? -1.153 10.694 36.007 1.00 37.25 258 GLN A C 1
ATOM 2014 O O . GLN A 1 258 ? -0.381 11.569 36.404 1.00 37.25 258 GLN A O 1
ATOM 2019 N N . LEU A 1 259 ? -1.621 9.714 36.782 1.00 33.12 259 LEU A N 1
ATOM 2020 C CA . LEU A 1 259 ? -1.029 9.287 38.053 1.00 33.12 259 LEU A CA 1
ATOM 2021 C C . LEU A 1 259 ? 0.133 8.324 37.795 1.00 33.12 259 LEU A C 1
ATOM 2023 O O . LEU A 1 259 ? -0.022 7.442 36.919 1.00 33.12 259 LEU A O 1
#

pLDDT: mean 81.18, std 13.97, range [33.12, 98.0]